Protein AF-0000000083699473 (afdb_homodimer)

Structure (mmCIF, N/CA/C/O backbone):
data_AF-0000000083699473-model_v1
#
loop_
_entity.id
_entity.type
_entity.pdbx_description
1 polymer 'Uncharacterized protein'
#
loop_
_atom_site.group_PDB
_atom_site.id
_atom_site.type_symbol
_atom_site.label_atom_id
_atom_site.label_alt_id
_atom_site.label_comp_id
_atom_site.label_asym_id
_atom_site.label_entity_id
_atom_site.label_seq_id
_atom_site.pdbx_PDB_ins_code
_atom_site.Cartn_x
_atom_site.Cartn_y
_atom_site.Cartn_z
_atom_site.occupancy
_atom_site.B_iso_or_equiv
_atom_site.auth_seq_id
_atom_site.auth_comp_id
_atom_site.auth_asym_id
_atom_site.auth_atom_id
_atom_site.pdbx_PDB_model_num
ATOM 1 N N . LEU A 1 1 ? 12.695 -22.516 14.461 1 32.69 1 LEU A N 1
ATOM 2 C CA . LEU A 1 1 ? 12.508 -22.25 13.039 1 32.69 1 LEU A CA 1
ATOM 3 C C . LEU A 1 1 ? 12.336 -20.75 12.797 1 32.69 1 LEU A C 1
ATOM 5 O O . LEU A 1 1 ? 11.516 -20.094 13.453 1 32.69 1 LEU A O 1
ATOM 9 N N . PRO A 1 2 ? 13.344 -20.031 12.492 1 42.28 2 PRO A N 1
ATOM 10 C CA . PRO A 1 2 ? 13.25 -18.562 12.422 1 42.28 2 PRO A CA 1
ATOM 11 C C . PRO A 1 2 ? 11.938 -18.094 11.797 1 42.28 2 PRO A C 1
ATOM 13 O O . PRO A 1 2 ? 11.461 -18.688 10.828 1 42.28 2 PRO A O 1
ATOM 16 N N . ILE A 1 3 ? 10.977 -17.984 12.586 1 48.38 3 ILE A N 1
ATOM 17 C CA . ILE A 1 3 ? 9.602 -17.656 12.227 1 48.38 3 ILE A CA 1
ATOM 18 C C . ILE A 1 3 ? 9.586 -16.734 11.008 1 48.38 3 ILE A C 1
ATOM 20 O O . ILE A 1 3 ? 10.211 -15.672 11.023 1 48.38 3 ILE A O 1
ATOM 24 N N . ALA A 1 4 ? 9.297 -17.359 9.797 1 62.47 4 ALA A N 1
ATOM 25 C CA . ALA A 1 4 ? 9.203 -16.625 8.539 1 62.47 4 ALA A CA 1
ATOM 26 C C . ALA A 1 4 ? 8.477 -15.289 8.742 1 62.47 4 ALA A C 1
ATOM 28 O O . ALA A 1 4 ? 7.461 -15.227 9.438 1 62.47 4 ALA A O 1
ATOM 29 N N . ASN A 1 5 ? 9.094 -14.164 8.555 1 83.12 5 ASN A N 1
ATOM 30 C CA . ASN A 1 5 ? 8.578 -12.812 8.758 1 83.12 5 ASN A CA 1
ATOM 31 C C . ASN A 1 5 ? 7.477 -12.477 7.758 1 83.12 5 ASN A C 1
ATOM 33 O O . ASN A 1 5 ? 6.887 -11.398 7.816 1 83.12 5 ASN A O 1
ATOM 37 N N . GLY A 1 6 ? 7.129 -13.625 7.004 1 88.12 6 GLY A N 1
ATOM 38 C CA . GLY A 1 6 ? 6.141 -13.414 5.957 1 88.12 6 GLY A CA 1
ATOM 39 C C . GLY A 1 6 ? 4.781 -13 6.492 1 88.12 6 GLY A C 1
ATOM 40 O O . GLY A 1 6 ? 4.25 -11.961 6.113 1 88.12 6 GLY A O 1
ATOM 41 N N . PRO A 1 7 ? 4.312 -13.805 7.453 1 91.69 7 PRO A N 1
ATOM 42 C CA . PRO A 1 7 ? 2.984 -13.492 7.984 1 91.69 7 PRO A CA 1
ATOM 43 C C . PRO A 1 7 ? 2.938 -12.148 8.703 1 91.69 7 PRO A C 1
ATOM 45 O O . PRO A 1 7 ? 1.991 -11.383 8.516 1 91.69 7 PRO A O 1
ATOM 48 N N . ARG A 1 8 ? 3.924 -11.875 9.453 1 93.56 8 ARG A N 1
ATOM 49 C CA . ARG A 1 8 ? 3.936 -10.617 10.188 1 93.56 8 ARG A CA 1
ATOM 50 C C . ARG A 1 8 ? 4.078 -9.43 9.234 1 93.56 8 ARG A C 1
ATOM 52 O O . ARG A 1 8 ? 3.377 -8.43 9.375 1 93.56 8 ARG A O 1
ATOM 59 N N . THR A 1 9 ? 4.965 -9.523 8.266 1 95.5 9 THR A N 1
ATOM 60 C CA . THR A 1 9 ? 5.121 -8.484 7.258 1 95.5 9 THR A CA 1
ATOM 61 C C . THR A 1 9 ? 3.812 -8.258 6.512 1 95.5 9 THR A C 1
ATOM 63 O O . THR A 1 9 ? 3.41 -7.109 6.289 1 95.5 9 THR A O 1
ATOM 66 N N . HIS A 1 10 ? 3.207 -9.328 6.246 1 95.75 10 HIS A N 1
ATOM 67 C CA . HIS A 1 10 ? 1.936 -9.234 5.539 1 95.75 10 HIS A CA 1
ATOM 68 C C . HIS A 1 10 ? 0.879 -8.539 6.391 1 95.75 10 HIS A C 1
ATOM 70 O O . HIS A 1 10 ? 0.121 -7.703 5.891 1 95.75 10 HIS A O 1
ATOM 76 N N . GLN A 1 11 ? 0.826 -8.898 7.578 1 95.88 11 GLN A N 1
ATOM 77 C CA . GLN A 1 11 ? -0.126 -8.281 8.5 1 95.88 11 GLN A CA 1
ATOM 78 C C . GLN A 1 11 ? 0.095 -6.773 8.594 1 95.88 11 GLN A C 1
ATOM 80 O O . GLN A 1 11 ? -0.858 -5.996 8.531 1 95.88 11 GLN A O 1
ATOM 85 N N . LEU A 1 12 ? 1.287 -6.383 8.734 1 97.38 12 LEU A N 1
ATOM 86 C CA . LEU A 1 12 ? 1.623 -4.969 8.844 1 97.38 12 LEU A CA 1
ATOM 87 C C . LEU A 1 12 ? 1.269 -4.219 7.566 1 97.38 12 LEU A C 1
ATOM 89 O O . LEU A 1 12 ? 0.695 -3.129 7.617 1 97.38 12 LEU A O 1
ATOM 93 N N . LYS A 1 13 ? 1.61 -4.781 6.438 1 97.25 13 LYS A N 1
ATOM 94 C CA . LYS A 1 13 ? 1.299 -4.164 5.152 1 97.25 13 LYS A CA 1
ATOM 95 C C . LYS A 1 13 ? -0.209 -4.043 4.949 1 97.25 13 LYS A C 1
ATOM 97 O O . LYS A 1 13 ? -0.693 -3.039 4.43 1 97.25 13 LYS A O 1
ATOM 102 N N . SER A 1 14 ? -0.906 -5.051 5.391 1 96.12 14 SER A N 1
ATOM 103 C CA . SER A 1 14 ? -2.361 -5.027 5.289 1 96.12 14 SER A CA 1
ATOM 104 C C . SER A 1 14 ? -2.961 -3.947 6.184 1 96.12 14 SER A C 1
ATOM 106 O O . SER A 1 14 ? -3.857 -3.213 5.766 1 96.12 14 SER A O 1
ATOM 108 N N . GLU A 1 15 ? -2.498 -3.895 7.363 1 97.12 15 GLU A N 1
ATOM 109 C CA . GLU A 1 15 ? -2.969 -2.867 8.289 1 97.12 15 GLU A CA 1
ATOM 110 C C . GLU A 1 15 ? -2.668 -1.468 7.758 1 97.12 15 GLU A C 1
ATOM 112 O O . GLU A 1 15 ? -3.494 -0.56 7.883 1 97.12 15 GLU A O 1
ATOM 117 N N . LEU A 1 16 ? -1.557 -1.335 7.152 1 97.31 16 LEU A N 1
ATOM 118 C CA . LEU A 1 16 ? -1.17 -0.051 6.578 1 97.31 16 LEU A CA 1
ATOM 119 C C . LEU A 1 16 ? -2.086 0.323 5.418 1 97.31 16 LEU A C 1
ATOM 121 O O . LEU A 1 16 ? -2.529 1.47 5.316 1 97.31 16 LEU A O 1
ATOM 125 N N . ALA A 1 17 ? -2.354 -0.632 4.605 1 95.62 17 ALA A N 1
ATOM 126 C CA . ALA A 1 17 ? -3.209 -0.408 3.443 1 95.62 17 ALA A CA 1
ATOM 127 C C . ALA A 1 17 ? -4.629 -0.045 3.869 1 95.62 17 ALA A C 1
ATOM 129 O O . ALA A 1 17 ? -5.305 0.739 3.199 1 95.62 17 ALA A O 1
ATOM 130 N N . ASP A 1 18 ? -5.008 -0.543 4.996 1 94.38 18 ASP A N 1
ATOM 131 C CA . ASP A 1 18 ? -6.387 -0.36 5.438 1 94.38 18 ASP A CA 1
ATOM 132 C C . ASP A 1 18 ? -6.496 0.8 6.426 1 94.38 18 ASP A C 1
ATOM 134 O O . ASP A 1 18 ? -7.594 1.135 6.875 1 94.38 18 ASP A O 1
ATOM 138 N N . CYS A 1 19 ? -5.434 1.4 6.715 1 96.69 19 CYS A N 1
ATOM 139 C CA . CYS A 1 19 ? -5.43 2.436 7.742 1 96.69 19 CYS A CA 1
ATOM 140 C C . CYS A 1 19 ? -6.066 3.721 7.227 1 96.69 19 CYS A C 1
ATOM 142 O O . CYS A 1 19 ? -5.559 4.332 6.281 1 96.69 19 CYS A O 1
ATOM 144 N N . LYS A 1 20 ? -7.121 4.102 7.816 1 96.31 20 LYS A N 1
ATOM 145 C CA . LYS A 1 20 ? -7.836 5.332 7.484 1 96.31 20 LYS A CA 1
ATOM 146 C C . LYS A 1 20 ? -8.039 6.199 8.719 1 96.31 20 LYS A C 1
ATOM 148 O O . LYS A 1 20 ? -8.086 5.691 9.844 1 96.31 20 LYS A O 1
ATOM 153 N N . GLN A 1 21 ? -8.172 7.426 8.492 1 95.88 21 GLN A N 1
ATOM 154 C CA . GLN A 1 21 ? -8.359 8.352 9.602 1 95.88 21 GLN A CA 1
ATOM 155 C C . GLN A 1 21 ? -9.648 8.039 10.367 1 95.88 21 GLN A C 1
ATOM 157 O O . GLN A 1 21 ? -9.648 7.98 11.602 1 95.88 21 GLN A O 1
ATOM 162 N N . GLY A 1 22 ? -10.711 7.734 9.633 1 91.62 22 GLY A N 1
ATOM 163 C CA . GLY A 1 22 ? -11.953 7.258 10.211 1 91.62 22 GLY A CA 1
ATOM 164 C C . GLY A 1 22 ? -12.422 8.086 11.398 1 91.62 22 GLY A C 1
ATOM 165 O O . GLY A 1 22 ? -12.766 7.535 12.445 1 91.62 22 GLY A O 1
ATOM 166 N N . GLY A 1 23 ? -12.297 9.352 11.438 1 89.94 23 GLY A N 1
ATOM 167 C CA . GLY A 1 23 ? -12.781 10.211 12.5 1 89.94 23 GLY A CA 1
ATOM 168 C C . GLY A 1 23 ? -11.719 10.547 13.531 1 89.94 23 GLY A C 1
ATOM 169 O O . GLY A 1 23 ? -11.938 11.375 14.414 1 89.94 23 GLY A O 1
ATOM 170 N N . LEU A 1 24 ? -10.641 9.961 13.492 1 95.56 24 LEU A N 1
ATOM 171 C CA . LEU A 1 24 ? -9.523 10.289 14.383 1 95.56 24 LEU A CA 1
ATOM 172 C C . LEU A 1 24 ? -8.992 11.688 14.086 1 95.56 24 LEU A C 1
ATOM 174 O O . LEU A 1 24 ? -9.148 12.195 12.969 1 95.56 24 LEU A O 1
ATOM 178 N N . THR A 1 25 ? -8.414 12.242 15.148 1 96.88 25 THR A N 1
ATOM 179 C CA . THR A 1 25 ? -7.66 13.461 14.883 1 96.88 25 THR A CA 1
ATOM 180 C C . THR A 1 25 ? -6.48 13.172 13.961 1 96.88 25 THR A C 1
ATOM 182 O O . THR A 1 25 ? -6.051 12.023 13.836 1 96.88 25 THR A O 1
ATOM 185 N N . VAL A 1 26 ? -5.949 14.18 13.406 1 97.69 26 VAL A N 1
ATOM 186 C CA . VAL A 1 26 ? -4.801 14.023 12.516 1 97.69 26 VAL A CA 1
ATOM 187 C C . VAL A 1 26 ? -3.617 13.453 13.297 1 97.69 26 VAL A C 1
ATOM 189 O O . VAL A 1 26 ? -2.906 12.578 12.797 1 97.69 26 VAL A O 1
ATOM 192 N N . VAL A 1 27 ? -3.424 13.922 14.484 1 97.75 27 VAL A N 1
ATOM 193 C CA . VAL A 1 27 ? -2.301 13.492 15.312 1 97.75 27 VAL A CA 1
ATOM 194 C C . VAL A 1 27 ? -2.436 12.008 15.641 1 97.75 27 VAL A C 1
ATOM 196 O O . VAL A 1 27 ? -1.465 11.258 15.539 1 97.75 27 VAL A O 1
ATOM 199 N N . ALA A 1 28 ? -3.592 11.555 15.977 1 98.12 28 ALA A N 1
ATOM 200 C CA . ALA A 1 28 ? -3.826 10.156 16.312 1 98.12 28 ALA A CA 1
ATOM 201 C C . ALA A 1 28 ? -3.654 9.258 15.086 1 98.12 28 ALA A C 1
ATOM 203 O O . ALA A 1 28 ? -3.039 8.195 15.172 1 98.12 28 ALA A O 1
ATOM 204 N N . TYR A 1 29 ? -4.273 9.727 14.07 1 98.06 29 TYR A N 1
ATOM 205 C CA . TYR A 1 29 ? -4.145 9.008 12.805 1 98.06 29 TYR A CA 1
ATOM 206 C C . TYR A 1 29 ? -2.684 8.875 12.398 1 98.06 29 TYR A C 1
ATOM 208 O O . TYR A 1 29 ? -2.225 7.777 12.062 1 98.06 29 TYR A O 1
ATOM 216 N N . TYR A 1 30 ? -1.921 9.945 12.508 1 98.31 30 TYR A N 1
ATOM 217 C CA . TYR A 1 30 ? -0.503 9.953 12.164 1 98.31 30 TYR A CA 1
ATOM 218 C C . TYR A 1 30 ? 0.288 9.031 13.078 1 98.31 30 TYR A C 1
ATOM 220 O O . TYR A 1 30 ? 1.198 8.328 12.633 1 98.31 30 TYR A O 1
ATOM 228 N N . SER A 1 31 ? -0.035 9.055 14.32 1 98.12 31 SER A N 1
ATOM 229 C CA . SER A 1 31 ? 0.658 8.203 15.289 1 98.12 31 SER A CA 1
ATOM 230 C C . SER A 1 31 ? 0.452 6.727 14.969 1 98.12 31 SER A C 1
ATOM 232 O O . SER A 1 31 ? 1.374 5.922 15.117 1 98.12 31 SER A O 1
ATOM 234 N N . LYS A 1 32 ? -0.709 6.371 14.539 1 98.19 32 LYS A N 1
ATOM 235 C CA . LYS A 1 32 ? -0.984 4.996 14.133 1 98.19 32 LYS A CA 1
ATOM 236 C C . LYS A 1 32 ? -0.123 4.594 12.938 1 98.19 32 LYS A C 1
ATOM 238 O O . LYS A 1 32 ? 0.48 3.518 12.938 1 98.19 32 LYS A O 1
ATOM 243 N N . LEU A 1 33 ? -0.07 5.449 11.969 1 98.44 33 LEU A N 1
ATOM 244 C CA . LEU A 1 33 ? 0.739 5.184 10.789 1 98.44 33 LEU A CA 1
ATOM 245 C C . LEU A 1 33 ? 2.213 5.047 11.156 1 98.44 33 LEU A C 1
ATOM 247 O O . LEU A 1 33 ? 2.893 4.129 10.688 1 98.44 33 LEU A O 1
ATOM 251 N N . LYS A 1 34 ? 2.654 5.922 12.016 1 98.38 34 LYS A N 1
ATOM 252 C CA . LYS A 1 34 ? 4.059 5.918 12.422 1 98.38 34 LYS A CA 1
ATOM 253 C C . LYS A 1 34 ? 4.426 4.609 13.109 1 98.38 34 LYS A C 1
ATOM 255 O O . LYS A 1 34 ? 5.504 4.059 12.875 1 98.38 34 LYS A O 1
ATOM 260 N N . THR A 1 35 ? 3.523 4.137 13.883 1 98.38 35 THR A N 1
ATOM 261 C CA . THR A 1 35 ? 3.75 2.871 14.57 1 98.38 35 THR A CA 1
ATOM 262 C C . THR A 1 35 ? 3.891 1.729 13.57 1 98.38 35 THR A C 1
ATOM 264 O O . THR A 1 35 ? 4.809 0.911 13.672 1 98.38 35 THR A O 1
ATOM 267 N N . LEU A 1 36 ? 3.061 1.702 12.633 1 98.44 36 LEU A N 1
ATOM 268 C CA . LEU A 1 36 ? 3.092 0.667 11.609 1 98.44 36 LEU A CA 1
ATOM 269 C C . LEU A 1 36 ? 4.355 0.781 10.758 1 98.44 36 LEU A C 1
ATOM 271 O O . LEU A 1 36 ? 5 -0.227 10.453 1 98.44 36 LEU A O 1
ATOM 275 N N . TRP A 1 37 ? 4.75 2.025 10.398 1 98.19 37 TRP A N 1
ATOM 276 C CA . TRP A 1 37 ? 5.961 2.258 9.617 1 98.19 37 TRP A CA 1
ATOM 277 C C . TRP A 1 37 ? 7.195 1.772 10.367 1 98.19 37 TRP A C 1
ATOM 279 O O . TRP A 1 37 ? 8.062 1.115 9.797 1 98.19 37 TRP A O 1
ATOM 289 N N . ASP A 1 38 ? 7.277 2.117 11.609 1 97.62 38 ASP A N 1
ATOM 290 C CA . ASP A 1 38 ? 8.43 1.752 12.438 1 97.62 38 ASP A CA 1
ATOM 291 C C . ASP A 1 38 ? 8.547 0.236 12.57 1 97.62 38 ASP A C 1
ATOM 293 O O . ASP A 1 38 ? 9.648 -0.317 12.453 1 97.62 38 ASP A O 1
ATOM 297 N N . GLU A 1 39 ? 7.426 -0.403 12.75 1 97.25 39 GLU A N 1
ATOM 298 C CA . GLU A 1 39 ? 7.449 -1.858 12.852 1 97.25 39 GLU A CA 1
ATOM 299 C C . GLU A 1 39 ? 7.863 -2.504 11.531 1 97.25 39 GLU A C 1
ATOM 301 O O . GLU A 1 39 ? 8.688 -3.42 11.516 1 97.25 39 GLU A O 1
ATOM 306 N N . LEU A 1 40 ? 7.344 -2.004 10.516 1 96.69 40 LEU A N 1
ATOM 307 C CA . LEU A 1 40 ? 7.641 -2.566 9.203 1 96.69 40 LEU A CA 1
ATOM 308 C C . LEU A 1 40 ? 9.117 -2.373 8.852 1 96.69 40 LEU A C 1
ATOM 310 O O . LEU A 1 40 ? 9.711 -3.223 8.188 1 96.69 40 LEU A O 1
ATOM 314 N N . ALA A 1 41 ? 9.688 -1.286 9.266 1 95.19 41 ALA A N 1
ATOM 315 C CA . ALA A 1 41 ? 11.086 -0.963 8.977 1 95.19 41 ALA A CA 1
ATOM 316 C C . ALA A 1 41 ? 12.023 -2.008 9.578 1 95.19 41 ALA A C 1
ATOM 318 O O . ALA A 1 41 ? 13.148 -2.186 9.094 1 95.19 41 ALA A O 1
ATOM 319 N N . ASN A 1 42 ? 11.539 -2.691 10.562 1 93.56 42 ASN A N 1
ATOM 320 C CA . ASN A 1 42 ? 12.344 -3.746 11.164 1 93.56 42 ASN A CA 1
ATOM 321 C C . ASN A 1 42 ? 12.484 -4.953 10.242 1 93.56 42 ASN A C 1
ATOM 323 O O . ASN A 1 42 ? 13.43 -5.727 10.359 1 93.56 42 ASN A O 1
ATOM 327 N N . TYR A 1 43 ? 11.555 -5.074 9.336 1 91.75 43 TYR A N 1
ATOM 328 C CA . TYR A 1 43 ? 11.539 -6.219 8.438 1 91.75 43 TYR A CA 1
ATOM 329 C C . TYR A 1 43 ? 12.039 -5.82 7.047 1 91.75 43 TYR A C 1
ATOM 331 O O . TYR A 1 43 ? 12.422 -6.68 6.25 1 91.75 43 TYR A O 1
ATOM 339 N N . GLU A 1 44 ? 11.938 -4.523 6.766 1 92.38 44 GLU A N 1
ATOM 340 C CA . GLU A 1 44 ? 12.32 -4.031 5.445 1 92.38 44 GLU A CA 1
ATOM 341 C C . GLU A 1 44 ? 13.422 -2.977 5.543 1 92.38 44 GLU A C 1
ATOM 343 O O . GLU A 1 44 ? 13.141 -1.776 5.539 1 92.38 44 GLU A O 1
ATOM 348 N N . GLN A 1 45 ? 14.594 -3.396 5.445 1 91.38 45 GLN A N 1
ATOM 349 C CA . GLN A 1 45 ? 15.719 -2.477 5.516 1 91.38 45 GLN A CA 1
ATOM 350 C C . GLN A 1 45 ? 16.078 -1.944 4.133 1 91.38 45 GLN A C 1
ATOM 352 O O . GLN A 1 45 ? 15.945 -2.654 3.135 1 91.38 45 GLN A O 1
ATOM 357 N N . ILE A 1 46 ? 16.5 -0.751 4.133 1 93.31 46 ILE A N 1
ATOM 358 C CA . ILE A 1 46 ? 16.953 -0.136 2.889 1 93.31 46 ILE A CA 1
ATOM 359 C C . ILE A 1 46 ? 18.328 -0.673 2.514 1 93.31 46 ILE A C 1
ATOM 361 O O . ILE A 1 46 ? 19.266 -0.604 3.311 1 93.31 46 ILE A O 1
ATOM 365 N N . PRO A 1 47 ? 18.422 -1.219 1.353 1 90.75 47 PRO A N 1
ATOM 366 C CA . PRO A 1 47 ? 19.734 -1.712 0.941 1 90.75 47 PRO A CA 1
ATOM 367 C C . PRO A 1 47 ? 20.766 -0.592 0.781 1 90.75 47 PRO A C 1
ATOM 369 O O . PRO A 1 47 ? 20.406 0.518 0.372 1 90.75 47 PRO A O 1
ATOM 372 N N . ILE A 1 48 ? 21.969 -0.93 1.077 1 88.38 48 ILE A N 1
ATOM 373 C CA . ILE A 1 48 ? 23.078 0.025 0.986 1 88.38 48 ILE A CA 1
ATOM 374 C C . ILE A 1 48 ? 24.094 -0.459 -0.043 1 88.38 48 ILE A C 1
ATOM 376 O O . ILE A 1 48 ? 24.406 -1.648 -0.097 1 88.38 48 ILE A O 1
ATOM 380 N N . CYS A 1 49 ? 24.453 0.477 -0.809 1 88.44 49 CYS A N 1
ATOM 381 C CA . CYS A 1 49 ? 25.5 0.148 -1.771 1 88.44 49 CYS A CA 1
ATOM 382 C C . CYS A 1 49 ? 26.781 -0.243 -1.062 1 88.44 49 CYS A C 1
ATOM 384 O O . CYS A 1 49 ? 27.234 0.459 -0.156 1 88.44 49 CYS A O 1
ATOM 386 N N . LYS A 1 50 ? 27.422 -1.309 -1.485 1 86.44 50 LYS A N 1
ATOM 387 C CA . LYS A 1 50 ? 28.625 -1.823 -0.839 1 86.44 50 LYS A CA 1
ATOM 388 C C . LYS A 1 50 ? 29.859 -1.608 -1.717 1 86.44 50 LYS A C 1
ATOM 390 O O . LYS A 1 50 ? 30.922 -2.182 -1.46 1 86.44 50 LYS A O 1
ATOM 395 N N . CYS A 1 51 ? 29.672 -0.812 -2.705 1 86.69 51 CYS A N 1
ATOM 396 C CA . CYS A 1 51 ? 30.812 -0.539 -3.58 1 86.69 51 CYS A CA 1
ATOM 397 C C . CYS A 1 51 ? 31.828 0.35 -2.885 1 86.69 51 CYS A C 1
ATOM 399 O O . CYS A 1 51 ? 31.469 1.246 -2.121 1 86.69 51 CYS A O 1
ATOM 401 N N . LYS A 1 52 ? 33.094 -0.005 -3.037 1 80.69 52 LYS A N 1
ATOM 402 C CA . LYS A 1 52 ? 34.156 0.858 -2.508 1 80.69 52 LYS A CA 1
ATOM 403 C C . LYS A 1 52 ? 34.125 2.221 -3.193 1 80.69 52 LYS A C 1
ATOM 405 O O . LYS A 1 52 ? 34.094 2.303 -4.422 1 80.69 52 LYS A O 1
ATOM 410 N N . GLY A 1 53 ? 34.094 3.334 -2.406 1 80.31 53 GLY A N 1
ATOM 411 C CA . GLY A 1 53 ? 34.062 4.672 -2.971 1 80.31 53 GLY A CA 1
ATOM 412 C C . GLY A 1 53 ? 32.719 5.02 -3.617 1 80.31 53 GLY A C 1
ATOM 413 O O . GLY A 1 53 ? 32.688 5.781 -4.586 1 80.31 5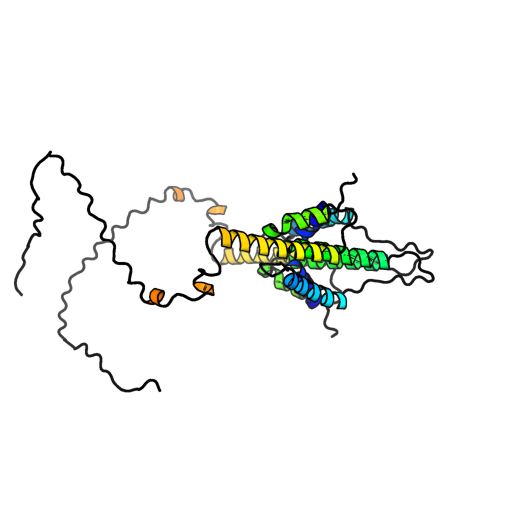3 GLY A O 1
ATOM 414 N N . CYS A 1 54 ? 31.719 4.43 -3.082 1 80.94 54 CYS A N 1
ATOM 415 C CA . CYS A 1 54 ? 30.406 4.59 -3.693 1 80.94 54 CYS A CA 1
ATOM 416 C C . CYS A 1 54 ? 30.016 6.062 -3.75 1 80.94 54 CYS A C 1
ATOM 418 O O . CYS A 1 54 ? 30.094 6.773 -2.75 1 80.94 54 CYS A O 1
ATOM 420 N N . THR A 1 55 ? 29.688 6.516 -4.977 1 80.44 55 THR A N 1
ATOM 421 C CA . THR A 1 55 ? 29.188 7.867 -5.191 1 80.44 55 THR A CA 1
ATOM 422 C C . THR A 1 55 ? 27.828 7.824 -5.891 1 80.44 55 THR A C 1
ATOM 424 O O . THR A 1 55 ? 27.344 8.844 -6.387 1 80.44 55 THR A O 1
ATOM 427 N N . CYS A 1 56 ? 27.203 6.637 -5.934 1 86.06 56 CYS A N 1
ATOM 428 C CA . CYS A 1 56 ? 26.031 6.473 -6.777 1 86.06 56 CYS A CA 1
ATOM 429 C C . CYS A 1 56 ? 24.797 7.082 -6.117 1 86.06 56 CYS A C 1
ATOM 431 O O . CYS A 1 56 ? 23.812 7.398 -6.797 1 86.06 56 CYS A O 1
ATOM 433 N N . GLY A 1 57 ? 24.75 7.246 -4.77 1 90 57 GLY A N 1
ATOM 434 C CA . GLY A 1 57 ? 23.672 7.93 -4.074 1 90 57 GLY A CA 1
ATOM 435 C C . GLY A 1 57 ? 22.391 7.113 -4.016 1 90 57 GLY A C 1
ATOM 436 O O . GLY A 1 57 ? 21.312 7.668 -3.832 1 90 57 GLY A O 1
ATOM 437 N N . ILE A 1 58 ? 22.5 5.789 -4.207 1 91.88 58 ILE A N 1
ATOM 438 C CA . ILE A 1 58 ? 21.297 4.961 -4.309 1 91.88 58 ILE A CA 1
ATOM 439 C C . ILE A 1 58 ? 20.578 4.918 -2.957 1 91.88 58 ILE A C 1
ATOM 441 O O . ILE A 1 58 ? 19.359 4.926 -2.898 1 91.88 58 ILE A O 1
ATOM 445 N N . THR A 1 59 ? 21.359 4.906 -1.948 1 90.88 59 THR A N 1
ATOM 446 C CA . THR A 1 59 ? 20.766 4.855 -0.621 1 90.88 59 THR A CA 1
ATOM 447 C C . THR A 1 59 ? 19.906 6.09 -0.366 1 90.88 59 THR A C 1
ATOM 449 O O . THR A 1 59 ? 18.781 5.984 0.144 1 90.88 59 THR A O 1
ATOM 452 N N . SER A 1 60 ? 20.438 7.258 -0.752 1 92.06 60 SER A N 1
ATOM 453 C CA . SER A 1 60 ? 19.688 8.5 -0.58 1 92.06 60 SER A CA 1
ATOM 454 C C . SER A 1 60 ? 18.422 8.5 -1.426 1 92.06 60 SER A C 1
ATOM 456 O O . SER A 1 60 ? 17.375 8.992 -0.988 1 92.06 60 SER A O 1
ATOM 458 N N . LYS A 1 61 ? 18.516 7.918 -2.549 1 93.12 61 LYS A N 1
ATOM 459 C CA . LYS A 1 61 ? 17.344 7.836 -3.424 1 93.12 61 LYS A CA 1
ATOM 460 C C . LYS A 1 61 ? 16.281 6.922 -2.828 1 93.12 61 LYS A C 1
ATOM 462 O O . LYS A 1 61 ? 15.086 7.227 -2.898 1 93.12 61 LYS A O 1
ATOM 467 N N . LEU A 1 62 ? 16.75 5.902 -2.219 1 94.62 62 LEU A N 1
ATOM 468 C CA . LEU A 1 62 ? 15.82 4.949 -1.629 1 94.62 62 LEU A CA 1
ATOM 469 C C . LEU A 1 62 ? 15.164 5.531 -0.384 1 94.62 62 LEU A C 1
ATOM 471 O O . LEU A 1 62 ? 13.984 5.285 -0.131 1 94.62 62 LEU A O 1
ATOM 475 N N . GLU A 1 63 ? 15.867 6.297 0.345 1 94.5 63 GLU A N 1
ATOM 476 C CA . GLU A 1 63 ? 15.305 6.969 1.51 1 94.5 63 GLU A CA 1
ATOM 477 C C . GLU A 1 63 ? 14.227 7.973 1.1 1 94.5 63 GLU A C 1
ATOM 479 O O . GLU A 1 63 ? 13.18 8.062 1.735 1 94.5 63 GLU A O 1
ATOM 484 N N . LYS A 1 64 ? 14.516 8.672 0.063 1 94.19 64 LYS A N 1
ATOM 485 C CA . LYS A 1 64 ? 13.539 9.633 -0.452 1 94.19 64 LYS A CA 1
ATOM 486 C C . LYS A 1 64 ? 12.273 8.922 -0.932 1 94.19 64 LYS A C 1
ATOM 488 O O . LYS A 1 64 ? 11.164 9.383 -0.678 1 94.19 64 LYS A O 1
ATOM 493 N N . ARG A 1 65 ? 12.438 7.801 -1.524 1 94.12 65 ARG A N 1
ATOM 494 C CA . ARG A 1 65 ? 11.305 7.027 -2.008 1 94.12 65 ARG A CA 1
ATOM 495 C C . ARG A 1 65 ? 10.453 6.516 -0.846 1 94.12 65 ARG A C 1
ATOM 497 O O . ARG A 1 65 ? 9.227 6.516 -0.921 1 94.12 65 ARG A O 1
ATOM 504 N N . ARG A 1 66 ? 11.117 6.098 0.127 1 95.69 66 ARG A N 1
ATOM 505 C CA . ARG A 1 66 ? 10.398 5.637 1.307 1 95.69 66 ARG A CA 1
ATOM 506 C C . ARG A 1 66 ? 9.586 6.766 1.932 1 95.69 66 ARG A C 1
ATOM 508 O O . ARG A 1 66 ? 8.445 6.562 2.35 1 95.69 66 ARG A O 1
ATOM 515 N N . GLU A 1 67 ? 10.148 7.934 1.989 1 95.81 67 GLU A N 1
ATOM 516 C CA . GLU A 1 67 ? 9.43 9.086 2.516 1 95.81 67 GLU A CA 1
ATOM 517 C C . GLU A 1 67 ? 8.227 9.43 1.646 1 95.81 67 GLU A C 1
ATOM 519 O O . GLU A 1 67 ? 7.145 9.727 2.16 1 95.81 67 GLU A O 1
ATOM 524 N N . GLU A 1 68 ? 8.414 9.391 0.394 1 95.06 68 GLU A N 1
ATOM 525 C CA . GLU A 1 68 ? 7.316 9.656 -0.527 1 95.06 68 GLU A CA 1
ATOM 526 C C . GLU A 1 68 ? 6.195 8.633 -0.368 1 95.06 68 GLU A C 1
ATOM 528 O O . GLU A 1 68 ? 5.016 8.977 -0.448 1 95.06 68 GLU A O 1
ATOM 533 N N . GLU A 1 69 ? 6.609 7.387 -0.139 1 96.31 69 GLU A N 1
ATOM 534 C CA . GLU A 1 69 ? 5.617 6.34 0.101 1 96.31 69 GLU A CA 1
ATOM 535 C C . GLU A 1 69 ? 4.793 6.637 1.351 1 96.31 69 GLU A C 1
ATOM 537 O O . GLU A 1 69 ? 3.572 6.48 1.347 1 96.31 69 GLU A O 1
ATOM 542 N N . LYS A 1 70 ? 5.434 7.066 2.344 1 97.94 70 LYS A N 1
ATOM 543 C CA . LYS A 1 70 ? 4.746 7.426 3.58 1 97.94 70 LYS A CA 1
ATOM 544 C C . LYS A 1 70 ? 3.783 8.594 3.355 1 97.94 70 LYS A C 1
ATOM 546 O O . LYS A 1 70 ? 2.684 8.609 3.914 1 97.94 70 LYS A O 1
ATOM 551 N N . VAL A 1 71 ? 4.195 9.523 2.541 1 97 71 VAL A N 1
ATOM 552 C CA . VAL A 1 71 ? 3.348 10.656 2.195 1 97 71 VAL A CA 1
ATOM 553 C C . VAL A 1 71 ? 2.062 10.164 1.535 1 97 71 VAL A C 1
ATOM 555 O O . VAL A 1 71 ? 0.962 10.555 1.937 1 97 71 VAL A O 1
ATOM 558 N N . HIS A 1 72 ? 2.207 9.32 0.585 1 96.81 72 HIS A N 1
ATOM 559 C CA . HIS A 1 72 ? 1.031 8.805 -0.109 1 96.81 72 HIS A CA 1
ATOM 560 C C . HIS A 1 72 ? 0.123 8.039 0.842 1 96.81 72 HIS A C 1
ATOM 562 O O . HIS A 1 72 ? -1.101 8.188 0.796 1 96.81 72 HIS A O 1
ATOM 568 N N . GLN A 1 73 ? 0.684 7.234 1.681 1 97.5 73 GLN A N 1
ATOM 569 C CA . GLN A 1 73 ? -0.099 6.469 2.645 1 97.5 73 GLN A CA 1
ATOM 570 C C . GLN A 1 73 ? -0.869 7.391 3.584 1 97.5 73 GLN A C 1
ATOM 572 O O . GLN A 1 73 ? -2.047 7.156 3.865 1 97.5 73 GLN A O 1
ATOM 577 N N . PHE A 1 74 ? -0.182 8.453 4.039 1 98.06 74 PHE A N 1
ATOM 578 C CA . PHE A 1 74 ? -0.829 9.422 4.914 1 98.06 74 PHE A CA 1
ATOM 579 C C . PHE A 1 74 ? -1.992 10.102 4.203 1 98.06 74 PHE A C 1
ATOM 581 O O . PHE A 1 74 ? -3.092 10.203 4.754 1 98.06 74 PHE A O 1
ATOM 588 N N . LEU A 1 75 ? -1.836 10.484 3.006 1 96.75 75 LEU A N 1
ATOM 589 C CA . LEU A 1 75 ? -2.838 11.211 2.232 1 96.75 75 LEU A CA 1
ATOM 590 C C . LEU A 1 75 ? -4 10.297 1.856 1 96.75 75 LEU A C 1
ATOM 592 O O . LEU A 1 75 ? -5.148 10.734 1.791 1 96.75 75 LEU A O 1
ATOM 596 N N . MET A 1 76 ? -3.695 9.047 1.658 1 96.06 76 MET A N 1
ATOM 597 C CA . MET A 1 76 ? -4.715 8.078 1.254 1 96.06 76 MET A CA 1
ATOM 598 C C . MET A 1 76 ? -5.746 7.883 2.359 1 96.06 76 MET A C 1
ATOM 600 O O . MET A 1 76 ? -6.914 7.621 2.082 1 96.06 76 MET A O 1
ATOM 604 N N . GLY A 1 77 ? -5.277 7.961 3.555 1 96.5 77 GLY A N 1
ATOM 605 C CA . GLY A 1 77 ? -6.164 7.652 4.664 1 96.5 77 GLY A CA 1
ATOM 606 C C . GLY A 1 77 ? -6.836 8.875 5.25 1 96.5 77 GLY A C 1
ATOM 607 O O . GLY A 1 77 ? -7.734 8.758 6.086 1 96.5 77 GLY A O 1
ATOM 608 N N . LEU A 1 78 ? -6.418 10.047 4.801 1 95.44 78 LEU A N 1
ATOM 609 C CA . LEU A 1 78 ? -7.027 11.281 5.285 1 95.44 78 LEU A CA 1
ATOM 610 C C . LEU A 1 78 ? -8.484 11.375 4.844 1 95.44 78 LEU A C 1
ATOM 612 O O . LEU A 1 78 ? -8.828 10.977 3.727 1 95.44 78 LEU A O 1
ATOM 616 N N . ASP A 1 79 ? -9.227 11.969 5.66 1 93.38 79 ASP A N 1
ATOM 617 C CA . ASP A 1 79 ? -10.633 12.164 5.316 1 93.38 79 ASP A CA 1
ATOM 618 C C . ASP A 1 79 ? -10.781 13.086 4.109 1 93.38 79 ASP A C 1
ATOM 620 O O . ASP A 1 79 ? -10.367 14.242 4.152 1 93.38 79 ASP A O 1
ATOM 624 N N . ASP A 1 80 ? -11.461 12.641 3.156 1 87.94 80 ASP A N 1
ATOM 625 C CA . ASP A 1 80 ? -11.555 13.367 1.892 1 87.94 80 ASP A CA 1
ATOM 626 C C . ASP A 1 80 ? -12.406 14.617 2.041 1 87.94 80 ASP A C 1
ATOM 628 O O . ASP A 1 80 ? -12.078 15.672 1.488 1 87.94 80 ASP A O 1
ATOM 632 N N . ALA A 1 81 ? -13.406 14.469 2.672 1 87 81 ALA A N 1
ATOM 633 C CA . ALA A 1 81 ? -14.328 15.586 2.818 1 87 81 ALA A CA 1
ATOM 634 C C . ALA A 1 81 ? -13.68 16.734 3.584 1 87 81 ALA A C 1
ATOM 636 O O . ALA A 1 81 ? -13.867 17.906 3.238 1 87 81 ALA A O 1
ATOM 637 N N . ALA A 1 82 ? -12.898 16.391 4.449 1 87.88 82 ALA A N 1
ATOM 638 C CA . ALA A 1 82 ? -12.344 17.406 5.34 1 87.88 82 ALA A CA 1
ATOM 639 C C . ALA A 1 82 ? -11.023 17.938 4.801 1 87.88 82 ALA A C 1
ATOM 641 O O . ALA A 1 82 ? -10.695 19.125 4.988 1 87.88 82 ALA A O 1
ATOM 642 N N . TYR A 1 83 ? -10.312 17.094 4.098 1 93.62 83 TYR A N 1
ATOM 643 C CA . TYR A 1 83 ? -8.938 17.484 3.809 1 93.62 83 TYR A CA 1
ATOM 644 C C . TYR A 1 83 ? -8.656 17.438 2.311 1 93.62 83 TYR A C 1
ATOM 646 O O . TYR A 1 83 ? -7.508 17.297 1.891 1 93.62 83 TYR A O 1
ATOM 654 N N . GLY A 1 84 ? -9.594 17.516 1.533 1 91.62 84 GLY A N 1
ATOM 655 C CA . GLY A 1 84 ? -9.445 17.484 0.088 1 91.62 84 GLY A CA 1
ATOM 656 C C . GLY A 1 84 ? -8.5 18.562 -0.432 1 91.62 84 GLY A C 1
ATOM 657 O O . GLY A 1 84 ? -7.672 18.297 -1.304 1 91.62 84 GLY A O 1
ATOM 658 N N . ASN A 1 85 ? -8.555 19.75 0.103 1 89.81 85 ASN A N 1
ATOM 659 C CA . ASN A 1 85 ? -7.703 20.844 -0.329 1 89.81 85 ASN A CA 1
ATOM 660 C C . ASN A 1 85 ? -6.238 20.594 0.024 1 89.81 85 ASN A C 1
ATOM 662 O O . ASN A 1 85 ? -5.348 20.875 -0.777 1 89.81 85 ASN A O 1
ATOM 666 N N . VAL A 1 86 ? -6.086 20.078 1.192 1 92.06 86 VAL A N 1
ATOM 667 C CA . VAL A 1 86 ? -4.727 19.75 1.609 1 92.06 86 VAL A CA 1
ATOM 668 C C . VAL A 1 86 ? -4.129 18.719 0.654 1 92.06 86 VAL A C 1
ATOM 670 O O . VAL A 1 86 ? -3.012 18.891 0.16 1 92.06 86 VAL A O 1
ATOM 673 N N . ARG A 1 87 ? -4.844 17.719 0.388 1 93.69 87 ARG A N 1
ATOM 674 C CA . ARG A 1 87 ? -4.391 16.656 -0.493 1 93.69 87 ARG A CA 1
ATOM 675 C C . ARG A 1 87 ? -4.078 17.188 -1.888 1 93.69 87 ARG A C 1
ATOM 677 O O . ARG A 1 87 ? -3.006 16.922 -2.436 1 93.69 87 ARG A O 1
ATOM 684 N N . SER A 1 88 ? -4.98 17.922 -2.428 1 91.56 88 SER A N 1
ATOM 685 C CA . SER A 1 88 ? -4.82 18.438 -3.787 1 91.56 88 SER A CA 1
ATOM 686 C C . SER A 1 88 ? -3.623 19.375 -3.889 1 91.56 88 SER A C 1
ATOM 688 O O . SER A 1 88 ? -2.826 19.266 -4.824 1 91.56 88 SER A O 1
ATOM 690 N N . ASN A 1 89 ? -3.496 20.266 -2.961 1 91.31 89 ASN A N 1
ATOM 691 C CA . ASN A 1 89 ? -2.396 21.219 -2.967 1 91.31 89 ASN A CA 1
ATOM 692 C C . ASN A 1 89 ? -1.044 20.531 -2.848 1 91.31 89 ASN A C 1
ATOM 694 O O . ASN A 1 89 ? -0.094 20.891 -3.547 1 91.31 89 ASN A O 1
ATOM 698 N N . MET A 1 90 ? -1.04 19.531 -2.008 1 92.56 90 MET A N 1
ATOM 699 C CA . MET A 1 90 ? 0.223 18.844 -1.755 1 92.56 90 MET A CA 1
ATOM 700 C C . MET A 1 90 ? 0.637 18 -2.959 1 92.56 90 MET A C 1
ATOM 702 O O . MET A 1 90 ? 1.807 18 -3.348 1 92.56 90 MET A O 1
ATOM 706 N N . LEU A 1 91 ? -0.291 17.406 -3.594 1 93.25 91 LEU A N 1
ATOM 707 C CA . LEU A 1 91 ? -0.006 16.516 -4.711 1 93.25 91 LEU A CA 1
ATOM 708 C C . LEU A 1 91 ? 0.34 17.312 -5.969 1 93.25 91 LEU A C 1
ATOM 710 O O . LEU A 1 91 ? 0.973 16.781 -6.887 1 93.25 91 LEU A O 1
ATOM 714 N N . ALA A 1 92 ? 0.002 18.562 -5.977 1 90.62 92 ALA A N 1
ATOM 715 C CA . ALA A 1 92 ? 0.251 19.422 -7.133 1 90.62 92 ALA A CA 1
ATOM 716 C C . ALA A 1 92 ? 1.664 20 -7.094 1 90.62 92 ALA A C 1
ATOM 718 O O . ALA A 1 92 ? 2.16 20.516 -8.102 1 90.62 92 ALA A O 1
ATOM 719 N N . SER A 1 93 ? 2.246 19.875 -5.98 1 88.56 93 SER A N 1
ATOM 720 C CA . SER A 1 93 ? 3.584 20.438 -5.82 1 88.56 93 SER A CA 1
ATOM 721 C C . SER A 1 93 ? 4.645 19.531 -6.426 1 88.56 93 SER A C 1
ATOM 723 O O . SER A 1 93 ? 4.523 18.297 -6.367 1 88.56 93 SER A O 1
ATOM 725 N N . ASP A 1 94 ? 5.633 20.156 -7.039 1 86.5 94 ASP A N 1
ATOM 726 C CA . ASP A 1 94 ? 6.801 19.438 -7.543 1 86.5 94 ASP A CA 1
ATOM 727 C C . ASP A 1 94 ? 8.094 20.141 -7.121 1 86.5 94 ASP A C 1
ATOM 729 O O . ASP A 1 94 ? 8.367 21.266 -7.539 1 86.5 94 ASP A O 1
ATOM 733 N N . PRO A 1 95 ? 8.852 19.531 -6.191 1 88 95 PRO A N 1
ATOM 734 C CA . PRO A 1 95 ? 8.727 18.156 -5.695 1 88 95 PRO A CA 1
ATOM 735 C C . PRO A 1 95 ? 7.668 18.016 -4.605 1 88 95 PRO A C 1
ATOM 737 O O . PRO A 1 95 ? 7.23 19.016 -4.027 1 88 95 PRO A O 1
ATOM 740 N N . LEU A 1 96 ? 7.316 16.75 -4.367 1 91.38 96 LEU A N 1
ATOM 741 C CA . LEU A 1 96 ? 6.391 16.469 -3.275 1 91.38 96 LEU A CA 1
ATOM 742 C C . LEU A 1 96 ? 6.945 16.969 -1.946 1 91.38 96 LEU A C 1
ATOM 744 O O . LEU A 1 96 ? 8.117 16.75 -1.638 1 91.38 96 LEU A O 1
ATOM 748 N N . PRO A 1 97 ? 6.07 17.656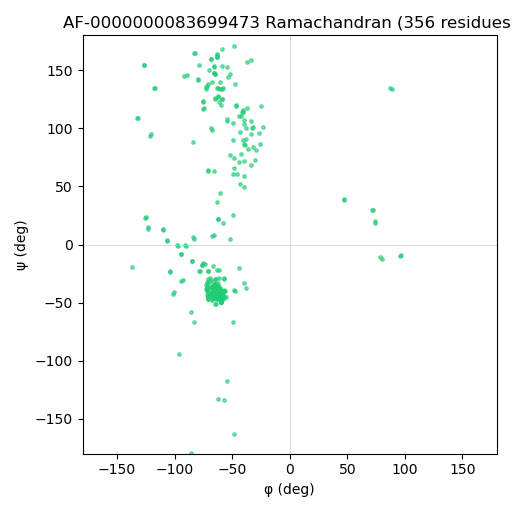 -1.198 1 94.25 97 PRO A N 1
ATOM 749 C CA . PRO A 1 97 ? 6.531 18.094 0.122 1 94.25 97 PRO A CA 1
ATOM 750 C C . PRO A 1 97 ? 6.875 16.938 1.047 1 94.25 97 PRO A C 1
ATOM 752 O O . PRO A 1 97 ? 6.465 15.797 0.793 1 94.25 97 PRO A O 1
ATOM 755 N N . SER A 1 98 ? 7.637 17.312 2.059 1 95.75 98 SER A N 1
ATOM 756 C CA . SER A 1 98 ? 7.996 16.297 3.051 1 95.75 98 SER A CA 1
ATOM 757 C C . SER A 1 98 ? 6.781 15.867 3.865 1 95.75 98 SER A C 1
ATOM 759 O O . SER A 1 98 ? 5.793 16.609 3.951 1 95.75 98 SER A O 1
ATOM 761 N N . LEU A 1 99 ? 6.934 14.719 4.449 1 97.12 99 LEU A N 1
ATOM 762 C CA . LEU A 1 99 ? 5.871 14.195 5.301 1 97.12 99 LEU A CA 1
ATOM 763 C C . LEU A 1 99 ? 5.566 15.148 6.449 1 97.12 99 LEU A C 1
ATOM 765 O O . LEU A 1 99 ? 4.402 15.383 6.773 1 97.12 99 LEU A O 1
ATOM 769 N N . ASN A 1 100 ? 6.594 15.711 7.012 1 96.94 100 ASN A N 1
ATOM 770 C CA . ASN A 1 100 ? 6.414 16.641 8.125 1 96.94 100 ASN A CA 1
ATOM 771 C C . ASN A 1 100 ? 5.633 17.875 7.703 1 96.94 100 ASN A C 1
ATOM 773 O O . ASN A 1 100 ? 4.785 18.375 8.453 1 96.94 100 ASN A O 1
ATOM 777 N N . ARG A 1 101 ? 5.891 18.328 6.59 1 96.19 101 ARG A N 1
ATOM 778 C CA . ARG A 1 101 ? 5.184 19.5 6.078 1 96.19 101 ARG A CA 1
ATOM 779 C C . ARG A 1 101 ? 3.713 19.188 5.836 1 96.19 101 ARG A C 1
ATOM 781 O O . ARG A 1 101 ? 2.838 20 6.18 1 96.19 101 ARG A O 1
ATOM 788 N N . ILE A 1 102 ? 3.482 18.109 5.25 1 97.06 102 ILE A N 1
ATOM 789 C CA . ILE A 1 102 ? 2.109 17.719 4.953 1 97.06 102 ILE A CA 1
ATOM 790 C C . ILE A 1 102 ? 1.348 17.484 6.254 1 97.06 102 ILE A C 1
ATOM 792 O O . ILE A 1 102 ? 0.194 17.891 6.387 1 97.06 102 ILE A O 1
ATOM 796 N N . TYR A 1 103 ? 1.986 16.875 7.172 1 97.56 103 TYR A N 1
ATOM 797 C CA . TYR A 1 103 ? 1.417 16.656 8.492 1 97.56 103 TYR A CA 1
ATOM 798 C C . TYR A 1 103 ? 1.056 17.969 9.164 1 97.56 103 TYR A C 1
ATOM 800 O O . TYR A 1 103 ? -0.054 18.125 9.68 1 97.56 103 TYR A O 1
ATOM 808 N N . SER A 1 104 ? 1.929 18.875 9.117 1 97.25 104 SER A N 1
ATOM 809 C CA . SER A 1 104 ? 1.706 20.172 9.727 1 97.25 104 SER A CA 1
ATOM 810 C C . SER A 1 104 ? 0.542 20.906 9.062 1 97.25 104 SER A C 1
ATOM 812 O O . SER A 1 104 ? -0.277 21.531 9.742 1 97.25 104 SER A O 1
ATOM 814 N N . ALA A 1 105 ? 0.483 20.828 7.758 1 96.44 105 ALA A N 1
ATOM 815 C CA . ALA A 1 105 ? -0.617 21.453 7.031 1 96.44 105 ALA A CA 1
ATOM 816 C C . ALA A 1 105 ? -1.956 20.828 7.418 1 96.44 105 ALA A C 1
ATOM 818 O O . ALA A 1 105 ? -2.955 21.547 7.57 1 96.44 105 ALA A O 1
ATOM 819 N N . ALA A 1 106 ? -1.936 19.531 7.555 1 97.06 106 ALA A N 1
ATOM 820 C CA . ALA A 1 106 ? -3.164 18.844 7.93 1 97.06 106 ALA A CA 1
ATOM 821 C C . ALA A 1 106 ? -3.604 19.234 9.336 1 97.06 106 ALA A C 1
ATOM 823 O O . ALA A 1 106 ? -4.793 19.438 9.594 1 97.06 106 ALA A O 1
ATOM 824 N N . VAL A 1 107 ? -2.686 19.297 10.258 1 97 107 VAL A N 1
ATOM 825 C CA . VAL A 1 107 ? -2.979 19.672 11.633 1 97 107 VAL A CA 1
ATOM 826 C C . VAL A 1 107 ? -3.539 21.094 11.664 1 97 107 VAL A C 1
ATOM 828 O O . VAL A 1 107 ? -4.5 21.375 12.391 1 97 107 VAL A O 1
ATOM 831 N N . GLN A 1 108 ? -2.934 21.984 10.891 1 94.94 108 GLN A N 1
ATOM 832 C CA . GLN A 1 108 ? -3.41 23.359 10.805 1 94.94 108 GLN A CA 1
ATOM 833 C C . GLN A 1 108 ? -4.84 23.422 10.273 1 94.94 108 GLN A C 1
ATOM 835 O O . GLN A 1 108 ? -5.672 24.156 10.797 1 94.94 108 GLN A O 1
ATOM 840 N N . GLU A 1 109 ? -5.059 22.625 9.242 1 94.19 109 GLU A N 1
ATOM 841 C CA . GLU A 1 109 ? -6.406 22.562 8.688 1 94.19 109 GLU A CA 1
ATOM 842 C C . GLU A 1 109 ? -7.406 22.062 9.727 1 94.19 109 GLU A C 1
ATOM 844 O O . GLU A 1 109 ? -8.531 22.562 9.812 1 94.19 109 GLU A O 1
ATOM 849 N N . GLU A 1 110 ? -7.066 21.078 10.469 1 93.5 110 GLU A N 1
ATOM 850 C CA . GLU A 1 110 ? -7.922 20.562 11.531 1 93.5 110 GLU A CA 1
ATOM 851 C C . GLU A 1 110 ? -8.258 21.625 12.562 1 93.5 110 GLU A C 1
ATOM 853 O O . GLU A 1 110 ? -9.391 21.734 13.023 1 93.5 110 GLU A O 1
ATOM 858 N N . ARG A 1 111 ? -7.285 22.422 12.891 1 91.56 111 ARG A N 1
ATOM 859 C CA . ARG A 1 111 ? -7.477 23.516 13.844 1 91.56 111 ARG A CA 1
ATOM 860 C C . ARG A 1 111 ? -8.453 24.562 13.297 1 91.56 111 ARG A C 1
ATOM 862 O O . ARG A 1 111 ? -9.344 25.016 14.008 1 91.56 111 ARG A O 1
ATOM 869 N N . VAL A 1 112 ? -8.281 24.891 12.062 1 89.69 112 VAL A N 1
ATOM 870 C CA . VAL A 1 112 ? -9.133 25.891 11.414 1 89.69 112 VAL A CA 1
ATOM 871 C C . VAL A 1 112 ? -10.57 25.391 11.375 1 89.69 112 VAL A C 1
ATOM 873 O O . VAL A 1 112 ? -11.508 26.141 11.664 1 89.69 112 VAL A O 1
ATOM 876 N N . ARG A 1 113 ? -10.711 24.172 11.078 1 87.25 113 ARG A N 1
ATOM 877 C CA . ARG A 1 113 ? -12.047 23.594 11.008 1 87.25 113 ARG A CA 1
ATOM 878 C C . ARG A 1 113 ? -12.695 23.547 12.391 1 87.25 113 ARG A C 1
ATOM 880 O O . ARG A 1 113 ? -13.914 23.703 12.508 1 87.25 113 ARG A O 1
ATOM 887 N N . SER A 1 114 ? -11.969 23.25 13.359 1 84.12 114 SER A N 1
ATOM 888 C CA . SER A 1 114 ? -12.492 23.234 14.727 1 84.12 114 SER A CA 1
ATOM 889 C C . SER A 1 114 ? -12.969 24.609 15.164 1 84.12 114 SER A C 1
ATOM 891 O O . SER A 1 114 ? -13.992 24.734 15.828 1 84.12 114 SER A O 1
ATOM 893 N N . ILE A 1 115 ? -12.312 25.625 14.742 1 81.38 115 ILE A N 1
ATOM 894 C CA . ILE A 1 115 ? -12.656 27 15.078 1 81.38 115 ILE A CA 1
ATOM 895 C C . ILE A 1 115 ? -13.93 27.406 14.336 1 81.38 115 ILE A C 1
ATOM 897 O O . ILE A 1 115 ? -14.82 28.031 14.922 1 81.38 115 ILE A O 1
ATOM 901 N N . THR A 1 116 ? -14.016 26.984 13.117 1 76.31 116 THR A N 1
ATOM 902 C CA . THR A 1 116 ? -15.164 27.359 12.289 1 76.31 116 THR A CA 1
ATOM 903 C C . THR A 1 116 ? -16.438 26.688 12.805 1 76.31 116 THR A C 1
ATOM 905 O O . THR A 1 116 ? -17.5 27.312 12.852 1 76.31 116 THR A O 1
ATOM 908 N N . ARG A 1 117 ? -16.344 25.5 13.156 1 72.44 117 ARG A N 1
ATOM 909 C CA . ARG A 1 117 ? -17.484 24.781 13.703 1 72.44 117 ARG A CA 1
ATOM 910 C C . ARG A 1 117 ? -17.953 25.406 15.008 1 72.44 117 ARG A C 1
ATOM 912 O O . ARG A 1 117 ? -19.156 25.5 15.266 1 72.44 117 ARG A O 1
ATOM 919 N N . THR A 1 118 ? -17 25.812 15.75 1 71.38 118 THR A N 1
ATOM 920 C CA . THR A 1 118 ? -17.344 26.469 17.016 1 71.38 118 THR A CA 1
ATOM 921 C C . THR A 1 118 ? -18.031 27.812 16.781 1 71.38 118 THR A C 1
ATOM 923 O O . THR A 1 118 ? -19.016 28.125 17.438 1 71.38 118 THR A O 1
ATOM 926 N N . LYS A 1 119 ? -17.641 28.516 15.773 1 69.81 119 LYS A N 1
ATOM 927 C CA . LYS A 1 119 ? -18.234 29.812 15.438 1 69.81 119 LYS A CA 1
ATOM 928 C C . LYS A 1 119 ? -19.641 29.641 14.891 1 69.81 119 LYS A C 1
ATOM 930 O O . LYS A 1 119 ? -20.547 30.406 15.242 1 69.81 119 LYS A O 1
ATOM 935 N N . GLU A 1 120 ? -19.766 28.688 14.023 1 68.69 120 GLU A N 1
ATOM 936 C CA . GLU A 1 120 ? -21.062 28.422 13.422 1 68.69 120 GLU A CA 1
ATOM 937 C C . GLU A 1 120 ? -22.062 27.938 14.469 1 68.69 120 GLU A C 1
ATOM 939 O O . GLU A 1 120 ? -23.234 28.297 14.43 1 68.69 120 GLU A O 1
ATOM 944 N N . ARG A 1 121 ? -21.531 27.172 15.32 1 65.75 121 ARG A N 1
ATOM 945 C CA . ARG A 1 121 ? -22.391 26.719 16.422 1 65.75 121 ARG A CA 1
ATOM 946 C C . ARG A 1 121 ? -22.781 27.875 17.328 1 65.75 121 ARG A C 1
ATOM 948 O O . ARG A 1 121 ? -23.906 27.938 17.812 1 65.75 121 ARG A O 1
ATOM 955 N N . LYS A 1 122 ? -21.922 28.812 17.516 1 65.19 122 LYS A N 1
ATOM 956 C CA . LYS A 1 122 ? -22.203 30 18.328 1 65.19 122 LYS A CA 1
ATOM 957 C C . LYS A 1 122 ? -23.156 30.938 17.625 1 65.19 122 LYS A C 1
ATOM 959 O O . LYS A 1 122 ? -24.031 31.547 18.25 1 65.19 122 LYS A O 1
ATOM 964 N N . ARG A 1 123 ? -23 31.047 16.375 1 60.12 123 ARG A N 1
ATOM 965 C CA . ARG A 1 123 ? -23.891 31.906 15.609 1 60.12 123 ARG A CA 1
ATOM 966 C C . ARG A 1 123 ? -25.281 31.297 15.508 1 60.12 123 ARG A C 1
ATOM 968 O O . ARG A 1 123 ? -26.281 32.031 15.5 1 60.12 123 ARG A O 1
ATOM 975 N N . ALA A 1 124 ? -25.281 30.047 15.188 1 57.62 124 ALA A N 1
ATOM 976 C CA . ALA A 1 124 ? -26.594 29.422 15.086 1 57.62 124 ALA A CA 1
ATOM 977 C C . ALA A 1 124 ? -27.328 29.453 16.422 1 57.62 124 ALA A C 1
ATOM 979 O O . ALA A 1 124 ? -28.516 29.109 16.5 1 57.62 124 ALA A O 1
ATOM 980 N N . GLY A 1 125 ? -26.938 30.391 17.328 1 52.69 125 GLY A N 1
ATOM 981 C CA . GLY A 1 125 ? -27.578 30.656 18.609 1 52.69 125 GLY A CA 1
ATOM 982 C C . GLY A 1 125 ? -27.219 29.656 19.688 1 52.69 125 GLY A C 1
ATOM 983 O O . GLY A 1 125 ? -27.859 29.594 20.734 1 52.69 125 GLY A O 1
ATOM 984 N N . HIS A 1 126 ? -26.609 28.625 19.391 1 50.62 126 HIS A N 1
ATOM 985 C CA . HIS A 1 126 ? -26.25 27.734 20.484 1 50.62 126 HIS A CA 1
ATOM 986 C C . HIS A 1 126 ? -25.141 28.344 21.344 1 50.62 126 HIS A C 1
ATOM 988 O O . HIS A 1 126 ? -24 28.453 20.906 1 50.62 126 HIS A O 1
ATOM 994 N N . ASP A 1 127 ? -25.312 29.438 22.031 1 48.5 127 ASP A N 1
ATOM 995 C CA . ASP A 1 127 ? -24.438 30.094 23 1 48.5 127 ASP A CA 1
ATOM 996 C C . ASP A 1 127 ? -23.797 29.078 23.938 1 48.5 127 ASP A C 1
ATOM 998 O O . ASP A 1 127 ? -24.484 28.281 24.578 1 48.5 127 ASP A O 1
ATOM 1002 N N . VAL A 1 128 ? -22.594 28.766 23.953 1 53.03 128 VAL A N 1
ATOM 1003 C CA . VAL A 1 128 ? -21.891 27.938 24.922 1 53.03 128 VAL A CA 1
ATOM 1004 C C . VAL A 1 128 ? -22.391 28.234 26.328 1 53.03 128 VAL A C 1
ATOM 1006 O O . VAL A 1 128 ? -22.531 27.328 27.156 1 53.03 128 VAL A O 1
ATOM 1009 N N . GLY A 1 129 ? -22.781 29.391 26.703 1 50.34 129 GLY A N 1
ATOM 1010 C CA . GLY A 1 129 ? -23.375 29.797 27.953 1 50.34 129 GLY A CA 1
ATOM 1011 C C . GLY A 1 129 ? -24.781 29.25 28.141 1 50.34 129 GLY A C 1
ATOM 1012 O O . GLY A 1 129 ? -25.266 29.141 29.266 1 50.34 129 GLY A O 1
ATOM 1013 N N . ASN A 1 130 ? -25.547 29.062 27.094 1 51.16 130 ASN A N 1
ATOM 1014 C CA . ASN A 1 130 ? -26.891 28.516 27.188 1 51.16 130 ASN A CA 1
ATOM 1015 C C . ASN A 1 130 ? -26.938 27.078 26.688 1 51.16 130 ASN A C 1
ATOM 1017 O O . ASN A 1 130 ? -28.016 26.547 26.406 1 51.16 130 ASN A O 1
ATOM 1021 N N . CYS A 1 131 ? -25.875 26.547 26.328 1 51.06 131 CYS A N 1
ATOM 1022 C CA . CYS A 1 131 ? -25.797 25.125 26.031 1 51.06 131 CYS A CA 1
ATOM 1023 C C . CYS A 1 131 ? -25.984 24.281 27.281 1 51.06 131 CYS A C 1
ATOM 1025 O O . CYS A 1 131 ? -25.109 24.25 28.141 1 51.06 131 CYS A O 1
ATOM 1027 N N . PHE A 1 132 ? -27.125 23.844 27.406 1 51.56 132 PHE A N 1
ATOM 1028 C CA . PHE A 1 132 ? -27.484 23.141 28.641 1 51.56 132 PHE A CA 1
ATOM 1029 C C . PHE A 1 132 ? -26.547 21.953 28.875 1 51.56 132 PHE A C 1
ATOM 1031 O O . PHE A 1 132 ? -26.281 21.594 30.031 1 51.56 132 PHE A O 1
ATOM 1038 N N . GLN A 1 133 ? -26.031 21.391 27.906 1 56.94 133 GLN A N 1
ATOM 1039 C CA . GLN A 1 133 ? -25.125 20.266 28.094 1 56.94 133 GLN A CA 1
ATOM 1040 C C . GLN A 1 133 ? -23.797 20.703 28.688 1 56.94 133 GLN A C 1
ATOM 1042 O O . GLN A 1 133 ? -23.156 19.953 29.438 1 56.94 133 GLN A O 1
ATOM 1047 N N . LEU A 1 134 ? -23.391 21.922 28.406 1 55.75 134 LEU A N 1
ATOM 1048 C CA . LEU A 1 134 ? -22.109 22.391 28.906 1 55.75 134 LEU A CA 1
ATOM 1049 C C . LEU A 1 134 ? -22.281 23.266 30.141 1 55.75 134 LEU A C 1
ATOM 1051 O O . LEU A 1 134 ? -21.484 23.188 31.078 1 55.75 134 LEU A O 1
ATOM 1055 N N . VAL A 1 135 ? -23.281 24.125 30.141 1 58.28 135 VAL A N 1
ATOM 1056 C CA . VAL A 1 135 ? -23.359 25.047 31.281 1 58.28 135 VAL A CA 1
ATOM 1057 C C . VAL A 1 135 ? -24.219 24.438 32.375 1 58.28 135 VAL A C 1
ATOM 1059 O O . VAL A 1 135 ? -24.203 24.922 33.531 1 58.28 135 VAL A O 1
ATOM 1062 N N . GLY A 1 136 ? -24.828 23.172 32.219 1 52.22 136 GLY A N 1
ATOM 1063 C CA . GLY A 1 136 ? -25.688 22.516 33.156 1 52.22 136 GLY A CA 1
ATOM 1064 C C . GLY A 1 136 ? -27.156 22.891 33 1 52.22 136 GLY A C 1
ATO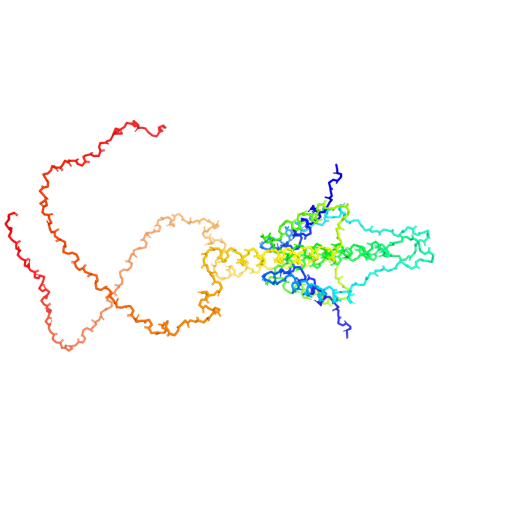M 1065 O O . GLY A 1 136 ? -27.469 23.969 32.5 1 52.22 136 GLY A O 1
ATOM 1066 N N . TYR A 1 137 ? -27.906 21.953 33.031 1 51.09 137 TYR A N 1
ATOM 1067 C CA . TYR A 1 137 ? -29.344 22.156 32.938 1 51.09 137 TYR A CA 1
ATOM 1068 C C . TYR A 1 137 ? -29.844 23 34.094 1 51.09 137 TYR A C 1
ATOM 1070 O O . TYR A 1 137 ? -29.391 22.844 35.25 1 51.09 137 TYR A O 1
ATOM 1078 N N . PRO A 1 138 ? -30.438 24.047 33.906 1 49.09 138 PRO A N 1
ATOM 1079 C CA . PRO A 1 138 ? -30.891 24.828 35.062 1 49.09 138 PRO A CA 1
ATOM 1080 C C . PRO A 1 138 ? -31.828 24.047 35.969 1 49.09 138 PRO A C 1
ATOM 1082 O O . PRO A 1 138 ? -32.375 23.031 35.562 1 49.09 138 PRO A O 1
ATOM 1085 N N . ASP A 1 139 ? -31.875 24.391 37.219 1 48.28 139 ASP A N 1
ATOM 1086 C CA . ASP A 1 139 ? -32.625 23.688 38.281 1 48.28 139 ASP A CA 1
ATOM 1087 C C . ASP A 1 139 ? -34.062 23.406 37.844 1 48.28 139 ASP A C 1
ATOM 1089 O O . ASP A 1 139 ? -34.656 22.391 38.188 1 48.28 139 ASP A O 1
ATOM 1093 N N . TRP A 1 140 ? -34.594 24.391 37.156 1 49.16 140 TRP A N 1
ATOM 1094 C CA . TRP A 1 140 ? -36 24.281 36.844 1 49.16 140 TRP A CA 1
ATOM 1095 C C . TRP A 1 140 ? -36.25 23.281 35.719 1 49.16 140 TRP A C 1
ATOM 1097 O O . TRP A 1 140 ? -37.375 22.953 35.406 1 49.16 140 TRP A O 1
ATOM 1107 N N . TRP A 1 141 ? -35.188 22.953 35.031 1 50.19 141 TRP A N 1
ATOM 1108 C CA . TRP A 1 141 ? -35.312 22.016 33.906 1 50.19 141 TRP A CA 1
ATOM 1109 C C . TRP A 1 141 ? -35.812 20.672 34.406 1 50.19 141 TRP A C 1
ATOM 1111 O O . TRP A 1 141 ? -36.562 19.984 33.688 1 50.19 141 TRP A O 1
ATOM 1121 N N . GLY A 1 142 ? -35.375 20.219 35.5 1 45.75 142 GLY A N 1
ATOM 1122 C CA . GLY A 1 142 ? -36 19.047 36.125 1 45.75 142 GLY A CA 1
ATOM 1123 C C . GLY A 1 142 ? -37.469 19.219 36.406 1 45.75 142 GLY A C 1
ATOM 1124 O O . GLY A 1 142 ? -38.188 18.234 36.594 1 45.75 142 GLY A O 1
ATOM 1125 N N . ASP A 1 143 ? -37.812 20.469 36.875 1 41.56 143 ASP A N 1
ATOM 1126 C CA . ASP A 1 143 ? -39.188 20.703 37.281 1 41.56 143 ASP A CA 1
ATOM 1127 C C . ASP A 1 143 ? -40.062 21.047 36.094 1 41.56 143 ASP A C 1
ATOM 1129 O O . ASP A 1 143 ? -41.125 21.688 36.25 1 41.56 143 ASP A O 1
ATOM 1133 N N . ARG A 1 144 ? -39.438 20.922 34.969 1 43.22 144 ARG A N 1
ATOM 1134 C CA . ARG A 1 144 ? -40.344 21.234 33.875 1 43.22 144 ARG A CA 1
ATOM 1135 C C . ARG A 1 144 ? -41.594 20.375 33.969 1 43.22 144 ARG A C 1
ATOM 1137 O O . ARG A 1 144 ? -41.5 19.141 34.094 1 43.22 144 ARG A O 1
ATOM 1144 N N . PRO A 1 145 ? -42.594 21 34.344 1 38.09 145 PRO A N 1
ATOM 1145 C CA . PRO A 1 145 ? -43.812 20.219 34.469 1 38.09 145 PRO A CA 1
ATOM 1146 C C . PRO A 1 145 ? -44.062 19.312 33.25 1 38.09 145 PRO A C 1
ATOM 1148 O O . PRO A 1 145 ? -43.562 19.594 32.156 1 38.09 145 PRO A O 1
ATOM 1151 N N . LYS A 1 146 ? -44.125 18.094 33.5 1 38.81 146 LYS A N 1
ATOM 1152 C CA . LYS A 1 146 ? -44.688 17.125 32.562 1 38.81 146 LYS A CA 1
ATOM 1153 C C . LYS A 1 146 ? -45.812 17.75 31.719 1 38.81 146 LYS A C 1
ATOM 1155 O O . LYS A 1 146 ? -46.75 18.328 32.25 1 38.81 146 LYS A O 1
ATOM 1160 N N . GLY A 1 147 ? -45.375 18.422 30.641 1 34.16 147 GLY A N 1
ATOM 1161 C CA . GLY A 1 147 ? -46.312 19.031 29.703 1 34.16 147 GLY A CA 1
ATOM 1162 C C . GLY A 1 147 ? -47.656 18.359 29.656 1 34.16 147 GLY A C 1
ATOM 1163 O O . GLY A 1 147 ? -47.75 17.141 29.547 1 34.16 147 GLY A O 1
ATOM 1164 N N . GLU A 1 148 ? -48.531 18.938 30.406 1 31.42 148 GLU A N 1
ATOM 1165 C CA . GLU A 1 148 ? -49.969 18.625 30.344 1 31.42 148 GLU A CA 1
ATOM 1166 C C . GLU A 1 148 ? -50.406 18.359 28.906 1 31.42 148 GLU A C 1
ATOM 1168 O O . GLU A 1 148 ? -49.969 19.047 27.984 1 31.42 148 GLU A O 1
ATOM 1173 N N . LYS A 1 149 ? -50.844 17.172 28.734 1 33.06 149 LYS A N 1
ATOM 1174 C CA . LYS A 1 149 ? -51.562 16.656 27.578 1 33.06 149 LYS A CA 1
ATOM 1175 C C . LYS A 1 149 ? -52.562 17.703 27.062 1 33.06 149 LYS A C 1
ATOM 1177 O O . LYS A 1 149 ? -53.5 18.094 27.781 1 33.06 149 LYS A O 1
ATOM 1182 N N . LYS A 1 150 ? -52 18.719 26.469 1 29.95 150 LYS A N 1
ATOM 1183 C CA . LYS A 1 150 ? -52.938 19.656 25.828 1 29.95 150 LYS A CA 1
ATOM 1184 C C . LYS A 1 150 ? -54.094 18.922 25.188 1 29.95 150 LYS A C 1
ATOM 1186 O O . LYS A 1 150 ? -53.906 18.031 24.375 1 29.95 150 LYS A O 1
ATOM 1191 N N . SER A 1 151 ? -55.094 18.766 25.969 1 27.94 151 SER A N 1
ATOM 1192 C CA . SER A 1 151 ? -56.438 18.344 25.562 1 27.94 151 SER A CA 1
ATOM 1193 C C . SER A 1 151 ? -56.844 19.016 24.266 1 27.94 151 SER A C 1
ATOM 1195 O O . SER A 1 151 ? -56.75 20.234 24.125 1 27.94 151 SER A O 1
ATOM 1197 N N . GLY A 1 152 ? -56.531 18.375 23.188 1 27.59 152 GLY A N 1
ATOM 1198 C CA . GLY A 1 152 ? -57.062 18.672 21.875 1 27.59 152 GLY A CA 1
ATOM 1199 C C . GLY A 1 152 ? -58.469 19.234 21.906 1 27.59 152 GLY A C 1
ATOM 1200 O O . GLY A 1 152 ? -59.375 18.625 22.453 1 27.59 152 GLY A O 1
ATOM 1201 N N . GLY A 1 153 ? -58.562 20.484 22.344 1 27.25 153 GLY A N 1
ATOM 1202 C CA . GLY A 1 153 ? -59.812 21.219 22.297 1 27.25 153 GLY A CA 1
ATOM 1203 C C . GLY A 1 153 ? -60.656 20.844 21.094 1 27.25 153 GLY A C 1
ATOM 1204 O O . GLY A 1 153 ? -60.156 20.688 19.984 1 27.25 153 GLY A O 1
ATOM 1205 N N . LYS A 1 154 ? -61.688 20.094 21.453 1 28.56 154 LYS A N 1
ATOM 1206 C CA . LYS A 1 154 ? -62.781 19.703 20.578 1 28.56 154 LYS A CA 1
ATOM 1207 C C . LYS A 1 154 ? -63.25 20.875 19.719 1 28.56 154 LYS A C 1
ATOM 1209 O O . LYS A 1 154 ? -63.844 21.828 20.234 1 28.56 154 LYS A O 1
ATOM 1214 N N . GLY A 1 155 ? -62.219 21.516 19.016 1 26.33 155 GLY A N 1
ATOM 1215 C CA . GLY A 1 155 ? -62.781 22.531 18.125 1 26.33 155 GLY A CA 1
ATOM 1216 C C . GLY A 1 155 ? -64.125 22.172 17.547 1 26.33 155 GLY A C 1
ATOM 1217 O O . GLY A 1 155 ? -64.375 21.031 17.141 1 26.33 155 GLY A O 1
ATOM 1218 N N . LYS A 1 156 ? -65.062 22.656 18.234 1 22.94 156 LYS A N 1
ATOM 1219 C CA . LYS A 1 156 ? -66.5 22.641 17.844 1 22.94 156 LYS A CA 1
ATOM 1220 C C . LYS A 1 156 ? -66.625 22.828 16.344 1 22.94 156 LYS A C 1
ATOM 1222 O O . LYS A 1 156 ? -66.188 23.844 15.789 1 22.94 156 LYS A O 1
ATOM 1227 N N . LEU A 1 157 ? -66.438 21.672 15.758 1 24.98 157 LEU A N 1
ATOM 1228 C CA . LEU A 1 157 ? -66.875 21.578 14.359 1 24.98 157 LEU A CA 1
ATOM 1229 C C . LEU A 1 157 ? -68.188 22.297 14.117 1 24.98 157 LEU A C 1
ATOM 1231 O O . LEU A 1 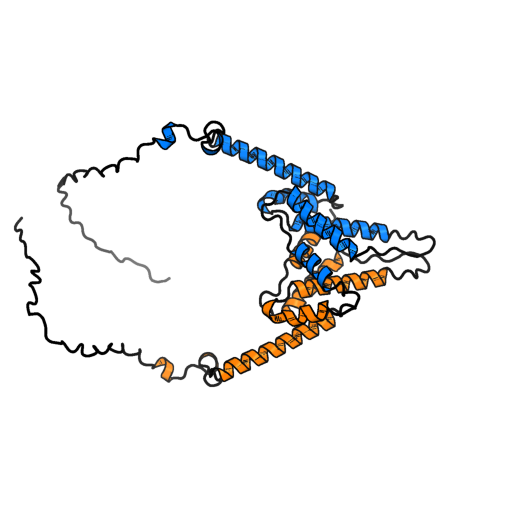157 ? -69.25 21.859 14.594 1 24.98 157 LEU A O 1
ATOM 1235 N N . GLN A 1 158 ? -68.188 23.516 14.609 1 22.3 158 GLN A N 1
ATOM 1236 C CA . GLN A 1 158 ? -69.375 24.203 14.164 1 22.3 158 GLN A CA 1
ATOM 1237 C C . GLN A 1 158 ? -69.688 23.859 12.711 1 22.3 158 GLN A C 1
ATOM 1239 O O . GLN A 1 158 ? -68.812 23.891 11.852 1 22.3 158 GLN A O 1
ATOM 1244 N N . THR A 1 159 ? -70.688 23.094 12.695 1 23.48 159 THR A N 1
ATOM 1245 C CA . THR A 1 159 ? -71.438 22.547 11.555 1 23.48 159 THR A CA 1
ATOM 1246 C C . THR A 1 159 ? -71.812 23.656 10.562 1 23.48 159 THR A C 1
ATOM 1248 O O . THR A 1 159 ? -72.562 23.422 9.633 1 23.48 159 THR A O 1
ATOM 1251 N N . HIS A 1 160 ? -70.938 24.766 10.617 1 23.22 160 HIS A N 1
ATOM 1252 C CA . HIS A 1 160 ? -71.625 25.703 9.75 1 23.22 160 HIS A CA 1
ATOM 1253 C C . HIS A 1 160 ? -72 25.047 8.438 1 23.22 160 HIS A C 1
ATOM 1255 O O . HIS A 1 160 ? -71.188 24.406 7.777 1 23.22 160 HIS A O 1
ATOM 1261 N N . VAL A 1 161 ? -73.25 24.797 8.414 1 21.92 161 VAL A N 1
ATOM 1262 C CA . VAL A 1 161 ? -74.125 24.172 7.441 1 21.92 161 VAL A CA 1
ATOM 1263 C C . VAL A 1 161 ? -73.938 24.828 6.078 1 21.92 161 VAL A C 1
ATOM 1265 O O . VAL A 1 161 ? -74.875 25.469 5.57 1 21.92 161 VAL A O 1
ATOM 1268 N N . GLY A 1 162 ? -72.938 25.781 6.008 1 19.33 162 GLY A N 1
ATOM 1269 C CA . GLY A 1 162 ? -73.438 26.594 4.883 1 19.33 162 GLY A CA 1
ATOM 1270 C C . GLY A 1 162 ? -73.75 25.75 3.668 1 19.33 162 GLY A C 1
ATOM 1271 O O . GLY A 1 162 ? -73.312 24.625 3.514 1 19.33 162 GLY A O 1
ATOM 1272 N N . ALA A 1 163 ? -74.812 26.172 2.857 1 20.12 163 ALA A N 1
ATOM 1273 C CA . ALA A 1 163 ? -75.75 25.688 1.892 1 20.12 163 ALA A CA 1
ATOM 1274 C C . ALA A 1 163 ? -75.125 25.25 0.593 1 20.12 163 ALA A C 1
ATOM 1276 O O . ALA A 1 163 ? -75.688 24.594 -0.243 1 20.12 163 ALA A O 1
ATOM 1277 N N . GLY A 1 164 ? -73.812 25.734 0.317 1 19.81 164 GLY A N 1
ATOM 1278 C CA . GLY A 1 164 ? -74 25.922 -1.117 1 19.81 164 GLY A CA 1
ATOM 1279 C C . GLY A 1 164 ? -74.5 24.672 -1.828 1 19.81 164 GLY A C 1
ATOM 1280 O O . GLY A 1 164 ? -74.375 23.562 -1.312 1 19.81 164 GLY A O 1
ATOM 1281 N N . ARG A 1 165 ? -75.438 24.828 -2.947 1 19.47 165 ARG A N 1
ATOM 1282 C CA . ARG A 1 165 ? -76.125 24.172 -4.059 1 19.47 165 ARG A CA 1
ATOM 1283 C C . ARG A 1 165 ? -75.188 23.375 -4.906 1 19.47 165 ARG A C 1
ATOM 1285 O O . ARG A 1 165 ? -75.438 22.234 -5.277 1 19.47 165 ARG A O 1
ATOM 1292 N N . GLY A 1 166 ? -74.25 24.266 -5.602 1 20.28 166 GLY A N 1
ATOM 1293 C CA . GLY A 1 166 ? -74.312 23.938 -7.02 1 20.28 166 GLY A CA 1
ATOM 1294 C C . GLY A 1 166 ? -73.688 22.594 -7.348 1 20.28 166 GLY A C 1
ATOM 1295 O O . GLY A 1 166 ? -72.812 22.109 -6.602 1 20.28 166 GLY A O 1
ATOM 1296 N N . ARG A 1 167 ? -74.25 21.781 -8.195 1 21.31 167 ARG A N 1
ATOM 1297 C CA . ARG A 1 167 ? -74.25 20.359 -8.523 1 21.31 167 ARG A CA 1
ATOM 1298 C C . ARG A 1 167 ? -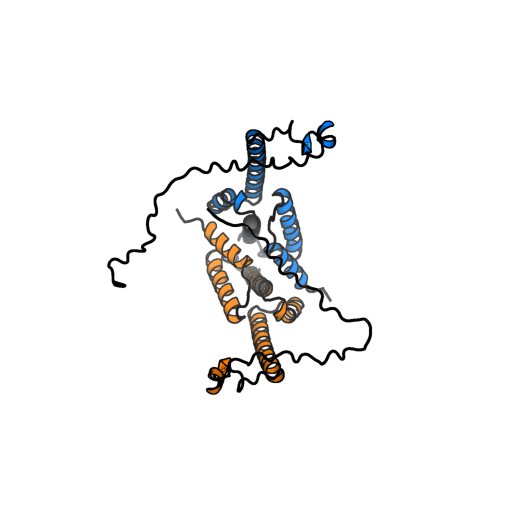72.812 19.938 -8.953 1 21.31 167 ARG A C 1
ATOM 1300 O O . ARG A 1 167 ? -72.375 18.828 -8.648 1 21.31 167 ARG A O 1
ATOM 1307 N N . GLY A 1 168 ? -72.062 20.984 -9.539 1 20.8 168 GLY A N 1
ATOM 1308 C CA . GLY A 1 168 ? -71.875 20.578 -10.914 1 20.8 168 GLY A CA 1
ATOM 1309 C C . GLY A 1 168 ? -70.938 19.406 -11.055 1 20.8 168 GLY A C 1
ATOM 1310 O O . GLY A 1 168 ? -70.125 19.156 -10.164 1 20.8 168 GLY A O 1
ATOM 1311 N N . ALA A 1 169 ? -71.25 18.688 -12.109 1 20.03 169 ALA A N 1
ATOM 1312 C CA . ALA A 1 169 ? -71.062 17.406 -12.758 1 20.03 169 ALA A CA 1
ATOM 1313 C C . ALA A 1 169 ? -69.562 17.172 -13.07 1 20.03 169 ALA A C 1
ATOM 1315 O O . ALA A 1 169 ? -68.812 18.125 -13.219 1 20.03 169 ALA A O 1
ATOM 1316 N N . CYS A 1 170 ? -69.125 16 -12.758 1 17.92 170 CYS A N 1
ATOM 1317 C CA . CYS A 1 170 ? -67.938 15.172 -12.82 1 17.92 170 CYS A CA 1
ATOM 1318 C C . CYS A 1 170 ? -67.25 15.273 -14.188 1 17.92 170 CYS A C 1
ATOM 1320 O O . CYS A 1 170 ? -66.125 14.867 -14.352 1 17.92 170 CYS A O 1
ATOM 1322 N N . VAL A 1 171 ? -68 15.742 -15.328 1 20.75 171 VAL A N 1
ATOM 1323 C CA . VAL A 1 171 ? -67.688 14.766 -16.359 1 20.75 171 VAL A CA 1
ATOM 1324 C C . VAL A 1 171 ? -66.25 14.977 -16.844 1 20.75 171 VAL A C 1
ATOM 1326 O O . VAL A 1 171 ? -65.75 16.109 -16.859 1 20.75 171 VAL A O 1
ATOM 1329 N N . ARG A 1 172 ? -65.5 13.906 -16.969 1 20.06 172 ARG A N 1
ATOM 1330 C CA . ARG A 1 172 ? -64.125 13.523 -17.391 1 20.06 172 ARG A CA 1
ATOM 1331 C C . ARG A 1 172 ? -63.875 13.906 -18.844 1 20.06 172 ARG A C 1
ATOM 1333 O O . ARG A 1 172 ? -62.875 13.516 -19.438 1 20.06 172 ARG A O 1
ATOM 1340 N N . ALA A 1 173 ? -64.25 15.148 -19.406 1 20.25 173 ALA A N 1
ATOM 1341 C CA . ALA A 1 173 ? -64.188 14.945 -20.844 1 20.25 173 ALA A CA 1
ATOM 1342 C C . ALA A 1 173 ? -62.781 14.555 -21.312 1 20.25 173 ALA A C 1
ATOM 1344 O O . ALA A 1 173 ? -61.781 15.055 -20.781 1 20.25 173 ALA A O 1
ATOM 1345 N N . ILE A 1 174 ? -62.719 13.523 -22.359 1 19.27 174 ILE A N 1
ATOM 1346 C CA . ILE A 1 174 ? -61.906 12.789 -23.344 1 19.27 174 ILE A CA 1
ATOM 1347 C C . ILE A 1 174 ? -61.281 13.766 -24.312 1 19.27 174 ILE A C 1
ATOM 1349 O O . ILE A 1 174 ? -60.688 13.352 -25.328 1 19.27 174 ILE A O 1
ATOM 1353 N N . MET A 1 175 ? -60.906 14.977 -24.656 1 19.84 175 MET A N 1
ATOM 1354 C CA . MET A 1 175 ? -60.625 15 -26.078 1 19.84 175 MET A CA 1
ATOM 1355 C C . MET A 1 175 ? -59.562 13.961 -26.422 1 19.84 175 MET A C 1
ATOM 1357 O O . MET A 1 175 ? -58.844 13.453 -25.547 1 19.84 175 MET A O 1
ATOM 1361 N N . GLN A 1 176 ? -58.312 14.273 -27.359 1 17.91 176 GLN A N 1
ATOM 1362 C CA . GLN A 1 176 ? -57.969 14.242 -28.781 1 17.91 176 GLN A CA 1
ATOM 1363 C C . GLN A 1 176 ? -56.562 13.625 -28.984 1 17.91 176 GLN A C 1
ATOM 1365 O O . GLN A 1 176 ? -56.125 13.469 -30.125 1 17.91 176 GLN A O 1
ATOM 1370 N N . HIS A 1 177 ? -55.594 13.398 -28.438 1 23.34 177 HIS A N 1
ATOM 1371 C CA . HIS A 1 177 ? -54.688 12.641 -29.297 1 23.34 177 HIS A CA 1
ATOM 1372 C C . HIS A 1 177 ? -54.969 11.148 -29.219 1 23.34 177 HIS A C 1
ATOM 1374 O O . HIS A 1 177 ? -55.656 10.688 -28.281 1 23.34 177 HIS A O 1
ATOM 1380 N N . GLU A 1 178 ? -54.031 10.07 -30.109 1 25.47 178 GLU A N 1
ATOM 1381 C CA . GLU A 1 178 ? -53.219 8.953 -30.609 1 25.47 178 GLU A CA 1
ATOM 1382 C C . GLU A 1 178 ? -52.125 8.586 -29.641 1 25.47 178 GLU A C 1
ATOM 1384 O O . GLU A 1 178 ? -51.625 9.43 -28.891 1 25.47 178 GLU A O 1
ATOM 1389 N N . LEU A 1 179 ? -51.031 7.508 -29.359 1 19.73 179 LEU A N 1
ATOM 1390 C CA . LEU A 1 179 ? -49.656 7.805 -29.031 1 19.73 179 LEU A CA 1
ATOM 1391 C C . LEU A 1 179 ? -48.969 8.523 -30.188 1 19.73 179 LEU A C 1
ATOM 1393 O O . LEU A 1 179 ? -48.281 7.891 -31 1 19.73 179 LEU A O 1
ATOM 1397 N N . LYS A 1 180 ? -49.25 9.445 -31.141 1 17.98 180 LYS A N 1
ATOM 1398 C CA . LYS A 1 180 ? -48 9.859 -31.75 1 17.98 180 LYS A CA 1
ATOM 1399 C C . LYS A 1 180 ? -47.125 10.602 -30.734 1 17.98 180 LYS A C 1
ATOM 1401 O O . LYS A 1 180 ? -47.594 11.5 -30.047 1 17.98 180 LYS A O 1
ATOM 1406 N N . LEU B 1 1 ? 3.834 22.922 -18.297 1 32.5 1 LEU B N 1
ATOM 1407 C CA . LEU B 1 1 ? 4.273 22.656 -16.922 1 32.5 1 LEU B CA 1
ATOM 1408 C C . LEU B 1 1 ? 4.352 21.156 -16.672 1 32.5 1 LEU B C 1
ATOM 1410 O O . LEU B 1 1 ? 3.4 20.422 -16.938 1 32.5 1 LEU B O 1
ATOM 1414 N N . PRO B 1 2 ? 5.461 20.547 -16.828 1 42.25 2 PRO B N 1
ATOM 1415 C CA . PRO B 1 2 ? 5.527 19.078 -16.75 1 42.25 2 PRO B CA 1
ATOM 1416 C C . PRO B 1 2 ? 4.633 18.5 -15.664 1 42.25 2 PRO B C 1
ATOM 1418 O O . PRO B 1 2 ? 4.551 19.062 -14.562 1 42.25 2 PRO B O 1
ATOM 1421 N N . ILE B 1 3 ? 3.441 18.297 -15.984 1 48.56 3 ILE B N 1
ATOM 1422 C CA . ILE B 1 3 ? 2.357 17.875 -15.109 1 48.56 3 ILE B CA 1
ATOM 1423 C C . ILE B 1 3 ? 2.904 16.969 -14.008 1 48.56 3 ILE B C 1
ATOM 1425 O O . ILE B 1 3 ? 3.539 15.953 -14.289 1 48.56 3 ILE B O 1
ATOM 1429 N N . ALA B 1 4 ? 3.102 17.594 -12.773 1 62.41 4 ALA B N 1
ATOM 1430 C CA . ALA B 1 4 ? 3.58 16.859 -11.594 1 62.41 4 ALA B CA 1
ATOM 1431 C C . ALA B 1 4 ? 2.936 15.484 -11.5 1 62.41 4 ALA B C 1
ATOM 1433 O O . ALA B 1 4 ? 1.729 15.336 -11.719 1 62.41 4 ALA B O 1
ATOM 1434 N N . ASN B 1 5 ? 3.65 14.406 -11.625 1 83.31 5 ASN B N 1
ATOM 1435 C CA . ASN B 1 5 ? 3.197 13.023 -11.617 1 83.31 5 ASN B CA 1
ATOM 1436 C C . ASN B 1 5 ? 2.639 12.617 -10.258 1 83.31 5 ASN B C 1
ATOM 1438 O O . ASN B 1 5 ? 2.166 11.492 -10.078 1 83.31 5 ASN B O 1
ATOM 1442 N N . GLY B 1 6 ? 2.535 13.758 -9.406 1 88.06 6 GLY B N 1
ATOM 1443 C CA . GLY B 1 6 ? 2.088 13.492 -8.047 1 88.06 6 GLY B CA 1
ATOM 1444 C C . GLY B 1 6 ? 0.664 12.969 -7.984 1 88.06 6 GLY B C 1
ATOM 1445 O O . GLY B 1 6 ? 0.415 11.898 -7.434 1 88.06 6 GLY B O 1
ATOM 1446 N N . PRO B 1 7 ? -0.22 13.719 -8.664 1 91.56 7 PRO B N 1
ATOM 1447 C CA . PRO B 1 7 ? -1.623 13.297 -8.602 1 91.56 7 PRO B CA 1
ATOM 1448 C C . PRO B 1 7 ? -1.861 11.938 -9.258 1 91.56 7 PRO B C 1
ATOM 1450 O O . PRO B 1 7 ? -2.588 11.109 -8.711 1 91.56 7 PRO B O 1
ATOM 1453 N N . ARG B 1 8 ? -1.261 11.734 -10.344 1 93.5 8 ARG B N 1
ATOM 1454 C CA . ARG B 1 8 ? -1.458 10.461 -11.031 1 93.5 8 ARG B CA 1
ATOM 1455 C C . ARG B 1 8 ? -0.848 9.312 -10.242 1 93.5 8 ARG B C 1
ATOM 1457 O O . ARG B 1 8 ? -1.466 8.25 -10.094 1 93.5 8 ARG B O 1
ATOM 1464 N N . THR B 1 9 ? 0.349 9.492 -9.734 1 95.38 9 THR B N 1
ATOM 1465 C CA . THR B 1 9 ? 0.986 8.477 -8.891 1 95.38 9 THR B CA 1
ATOM 1466 C C . THR B 1 9 ? 0.122 8.164 -7.676 1 95.38 9 THR B C 1
ATOM 1468 O O . THR B 1 9 ? -0.064 6.992 -7.328 1 95.38 9 THR B O 1
ATOM 1471 N N . HIS B 1 10 ? -0.403 9.188 -7.176 1 95.69 10 HIS B N 1
ATOM 1472 C CA . HIS B 1 10 ? -1.262 9.008 -6.012 1 95.69 10 HIS B CA 1
ATOM 1473 C C . HIS B 1 10 ? -2.516 8.219 -6.367 1 95.69 10 HIS B C 1
ATOM 1475 O O . HIS B 1 10 ? -2.934 7.332 -5.613 1 95.69 10 HIS B O 1
ATOM 1481 N N . GLN B 1 11 ? -3.07 8.555 -7.414 1 95.81 11 GLN B N 1
ATOM 1482 C CA . GLN B 1 11 ? -4.266 7.859 -7.871 1 95.81 11 GLN B CA 1
ATOM 1483 C C . GLN B 1 11 ? -3.988 6.371 -8.078 1 95.81 11 GLN B C 1
ATOM 1485 O O . GLN B 1 11 ? -4.77 5.523 -7.641 1 95.81 11 GLN B O 1
ATOM 1490 N N . LEU B 1 12 ? -2.947 6.074 -8.695 1 97.31 12 LEU B N 1
ATOM 1491 C CA . LEU B 1 12 ? -2.584 4.688 -8.961 1 97.31 12 LEU B CA 1
ATOM 1492 C C . LEU B 1 12 ? -2.324 3.934 -7.664 1 97.31 12 LEU B C 1
ATOM 1494 O O . LEU B 1 12 ? -2.783 2.803 -7.492 1 97.31 12 LEU B O 1
ATOM 1498 N N . LYS B 1 13 ? -1.597 4.527 -6.766 1 97.25 13 LYS B N 1
ATOM 1499 C CA . LYS B 1 13 ? -1.307 3.91 -5.473 1 97.25 13 LYS B CA 1
ATOM 1500 C C . LYS B 1 13 ? -2.588 3.68 -4.676 1 97.25 13 LYS B C 1
ATOM 1502 O O . LYS B 1 13 ? -2.736 2.648 -4.02 1 97.25 13 LYS B O 1
ATOM 1507 N N . SER B 1 14 ? -3.48 4.629 -4.766 1 96.12 14 SER B N 1
ATOM 1508 C CA . SER B 1 14 ? -4.758 4.496 -4.078 1 96.12 14 SER B CA 1
ATOM 1509 C C . SER B 1 14 ? -5.59 3.359 -4.668 1 96.12 14 SER B C 1
ATOM 1511 O O . SER B 1 14 ? -6.176 2.564 -3.932 1 96.12 14 SER B O 1
ATOM 1513 N N . GLU B 1 15 ? -5.637 3.324 -5.93 1 97.12 15 GLU B N 1
ATOM 1514 C CA . GLU B 1 15 ? -6.363 2.248 -6.598 1 97.12 15 GLU B CA 1
ATOM 1515 C C . GLU B 1 15 ? -5.766 0.886 -6.258 1 97.12 15 GLU B C 1
ATOM 1517 O O . GLU B 1 15 ? -6.496 -0.085 -6.051 1 97.12 15 GLU B O 1
ATOM 1522 N N . LEU B 1 16 ? -4.5 0.856 -6.168 1 97.31 16 LEU B N 1
ATOM 1523 C CA . LEU B 1 16 ? -3.818 -0.386 -5.824 1 97.31 16 LEU B CA 1
ATOM 1524 C C . LEU B 1 16 ? -4.148 -0.808 -4.395 1 97.31 16 LEU B C 1
ATOM 1526 O O . LEU B 1 16 ? -4.426 -1.982 -4.141 1 97.31 16 LEU B O 1
ATOM 1530 N N . ALA B 1 17 ? -4.121 0.137 -3.523 1 95.75 17 ALA B N 1
ATOM 1531 C CA . ALA B 1 17 ? -4.406 -0.136 -2.117 1 95.75 17 ALA B CA 1
ATOM 1532 C C . ALA B 1 17 ? -5.844 -0.611 -1.933 1 95.75 17 ALA B C 1
ATOM 1534 O O . ALA B 1 17 ? -6.125 -1.438 -1.062 1 95.75 17 ALA B O 1
ATOM 1535 N N . ASP B 1 18 ? -6.695 -0.151 -2.793 1 94.5 18 ASP B N 1
ATOM 1536 C CA . ASP B 1 18 ? -8.117 -0.445 -2.635 1 94.5 18 ASP B CA 1
ATOM 1537 C C . ASP B 1 18 ? -8.531 -1.628 -3.506 1 94.5 18 ASP B C 1
ATOM 1539 O O . ASP B 1 18 ? -9.688 -2.053 -3.473 1 94.5 18 ASP B O 1
ATOM 1543 N N . CYS B 1 19 ? -7.645 -2.156 -4.23 1 96.75 19 CYS B N 1
ATOM 1544 C CA . CYS B 1 19 ? -7.984 -3.207 -5.188 1 96.75 19 CYS B CA 1
ATOM 1545 C C . CYS B 1 19 ? -8.25 -4.527 -4.473 1 96.75 19 CYS B C 1
ATOM 1547 O O . CYS B 1 19 ? -7.363 -5.078 -3.82 1 96.75 19 CYS B O 1
ATOM 1549 N N . LYS B 1 20 ? -9.43 -5 -4.598 1 96.44 20 LYS B N 1
ATOM 1550 C CA . LYS B 1 20 ? -9.859 -6.27 -4.02 1 96.44 20 LYS B CA 1
ATOM 1551 C C . LYS B 1 20 ? -10.477 -7.176 -5.082 1 96.44 20 LYS B C 1
ATOM 1553 O O . LYS B 1 20 ? -11.008 -6.691 -6.082 1 96.44 20 LYS B O 1
ATOM 1558 N N . GLN B 1 21 ? -10.414 -8.391 -4.832 1 95.94 21 GLN B N 1
ATOM 1559 C CA . GLN B 1 21 ? -10.977 -9.352 -5.777 1 95.94 21 GLN B CA 1
ATOM 1560 C C . GLN B 1 21 ? -12.477 -9.156 -5.938 1 95.94 21 GLN B C 1
ATOM 1562 O O . GLN B 1 21 ? -12.984 -9.094 -7.059 1 95.94 21 GLN B O 1
ATOM 1567 N N . GLY B 1 22 ? -13.172 -8.953 -4.816 1 92 22 GLY B N 1
ATOM 1568 C CA . GLY B 1 22 ? -14.586 -8.594 -4.812 1 92 22 GLY B CA 1
ATOM 1569 C C . GLY B 1 22 ? -15.43 -9.461 -5.727 1 92 22 GLY B C 1
ATOM 1570 O O . GLY B 1 22 ? -16.219 -8.953 -6.527 1 92 22 GLY B O 1
ATOM 1571 N N . GLY B 1 23 ? -15.234 -10.727 -5.84 1 89.94 23 GLY B N 1
ATOM 1572 C CA . GLY B 1 23 ? -16.047 -11.633 -6.637 1 89.94 23 GLY B CA 1
ATOM 1573 C C . GLY B 1 23 ? -15.477 -11.891 -8.016 1 89.94 23 GLY B C 1
ATOM 1574 O O . GLY B 1 23 ? -15.984 -12.742 -8.75 1 89.94 23 GLY B O 1
ATOM 1575 N N . LEU B 1 24 ? -14.523 -11.211 -8.422 1 95.62 24 LEU B N 1
ATOM 1576 C CA . LEU B 1 24 ? -13.852 -11.461 -9.695 1 95.62 24 LEU B CA 1
ATOM 1577 C C . LEU B 1 24 ? -13.141 -12.812 -9.672 1 95.62 24 LEU B C 1
ATOM 1579 O O . LEU B 1 24 ? -12.781 -13.312 -8.602 1 95.62 24 LEU B O 1
ATOM 1583 N N . THR B 1 25 ? -13.016 -13.344 -10.883 1 96.94 25 THR B N 1
ATOM 1584 C CA . THR B 1 25 ? -12.125 -14.5 -10.969 1 96.94 25 THR B CA 1
ATOM 1585 C C . THR B 1 25 ? -10.695 -14.102 -10.609 1 96.94 25 THR B C 1
ATOM 1587 O O . THR B 1 25 ? -10.344 -12.922 -10.648 1 96.94 25 THR B O 1
ATOM 1590 N N . VAL B 1 26 ? -9.898 -15.07 -10.328 1 97.75 26 VAL B N 1
ATOM 1591 C CA . VAL B 1 26 ? -8.508 -14.805 -9.977 1 97.75 26 VAL B CA 1
ATOM 1592 C C . VAL B 1 26 ? -7.793 -14.164 -11.164 1 97.75 26 VAL B C 1
ATOM 1594 O O . VAL B 1 26 ? -7.016 -13.227 -10.992 1 97.75 26 VAL B O 1
ATOM 1597 N N . VAL B 1 27 ? -8.062 -14.633 -12.336 1 97.75 27 VAL B N 1
ATOM 1598 C CA . VAL B 1 27 ? -7.418 -14.133 -13.547 1 97.75 27 VAL B CA 1
ATOM 1599 C C . VAL B 1 27 ? -7.789 -12.672 -13.766 1 97.75 27 VAL B C 1
ATOM 1601 O O . VAL B 1 27 ? -6.922 -11.844 -14.062 1 97.75 27 VAL B O 1
ATOM 1604 N N . ALA B 1 28 ? -9 -12.32 -13.594 1 98.06 28 ALA B N 1
ATOM 1605 C CA . ALA B 1 28 ? -9.453 -10.945 -13.781 1 98.06 28 ALA B CA 1
ATOM 1606 C C . ALA B 1 28 ? -8.867 -10.023 -12.727 1 98.06 28 ALA B C 1
ATOM 1608 O O . ALA B 1 28 ? -8.422 -8.914 -13.031 1 98.06 28 ALA B O 1
ATOM 1609 N N . TYR B 1 29 ? -8.992 -10.508 -11.547 1 98.12 29 TYR B N 1
ATOM 1610 C CA . TYR B 1 29 ? -8.414 -9.766 -10.43 1 98.12 29 TYR B CA 1
ATOM 1611 C C . TYR B 1 29 ? -6.93 -9.508 -10.656 1 98.12 29 TYR B C 1
ATOM 1613 O O . TYR B 1 29 ? -6.457 -8.375 -10.516 1 98.12 29 TYR B O 1
ATOM 1621 N N . TYR B 1 30 ? -6.195 -10.516 -11.086 1 98.31 30 TYR B N 1
ATOM 1622 C CA . TYR B 1 30 ? -4.766 -10.414 -11.352 1 98.31 30 TYR B CA 1
ATOM 1623 C C . TYR B 1 30 ? -4.496 -9.445 -12.5 1 98.31 30 TYR B C 1
ATOM 1625 O O . TYR B 1 30 ? -3.539 -8.672 -12.445 1 98.31 30 TYR B O 1
ATOM 1633 N N . SER B 1 31 ? -5.289 -9.508 -13.5 1 98.12 31 SER B N 1
ATOM 1634 C CA . SER B 1 31 ? -5.121 -8.625 -14.648 1 98.12 31 SER B CA 1
ATOM 1635 C C . SER B 1 31 ? -5.293 -7.164 -14.258 1 98.12 31 SER B C 1
ATOM 1637 O O . SER B 1 31 ? -4.578 -6.293 -14.758 1 98.12 31 SER B O 1
ATOM 1639 N N . LYS B 1 32 ? -6.207 -6.891 -13.383 1 98.19 32 LYS B N 1
ATOM 1640 C CA . LYS B 1 32 ? -6.395 -5.531 -12.875 1 98.19 32 LYS B CA 1
ATOM 1641 C C . LYS B 1 32 ? -5.156 -5.047 -12.133 1 98.19 32 LYS B C 1
ATOM 1643 O O . LYS B 1 32 ? -4.688 -3.926 -12.359 1 98.19 32 LYS B O 1
ATOM 1648 N N . LEU B 1 33 ? -4.633 -5.879 -11.281 1 98.44 33 LEU B N 1
ATOM 1649 C CA . LEU B 1 33 ? -3.432 -5.531 -10.531 1 98.44 33 LEU B CA 1
ATOM 1650 C C . LEU B 1 33 ? -2.254 -5.293 -11.469 1 98.44 33 LEU B C 1
ATOM 1652 O O . LEU B 1 33 ? -1.516 -4.316 -11.312 1 98.44 33 LEU B O 1
ATOM 1656 N N . LYS B 1 34 ? -2.148 -6.141 -12.445 1 98.38 34 LYS B N 1
ATOM 1657 C CA . LYS B 1 34 ? -1.043 -6.039 -13.398 1 98.38 34 LYS B CA 1
ATOM 1658 C C . LYS B 1 34 ? -1.088 -4.715 -14.156 1 98.38 34 LYS B C 1
ATOM 1660 O O . LYS B 1 34 ? -0.053 -4.082 -14.367 1 98.38 34 LYS B O 1
ATOM 1665 N N . THR B 1 35 ? -2.244 -4.348 -14.477 1 98.44 35 THR B N 1
ATOM 1666 C CA . THR B 1 35 ? -2.416 -3.078 -15.172 1 98.44 35 THR B CA 1
ATOM 1667 C C . THR B 1 35 ? -1.967 -1.912 -14.297 1 98.44 35 THR B C 1
ATOM 1669 O O . THR B 1 35 ? -1.241 -1.028 -14.758 1 98.44 35 THR B O 1
ATOM 1672 N N . LEU B 1 36 ? -2.344 -1.928 -13.102 1 98.44 36 LEU B N 1
ATOM 1673 C CA . LEU B 1 36 ? -1.974 -0.875 -12.164 1 98.44 36 LEU B CA 1
ATOM 1674 C C . LEU B 1 36 ? -0.469 -0.877 -11.914 1 98.44 36 LEU B C 1
ATOM 1676 O O . LEU B 1 36 ? 0.161 0.182 -11.883 1 98.44 36 LEU B O 1
ATOM 1680 N N . TRP B 1 37 ? 0.127 -2.08 -11.766 1 98.25 37 TRP B N 1
ATOM 1681 C CA . TRP B 1 37 ? 1.565 -2.201 -11.555 1 98.25 37 TRP B CA 1
ATOM 1682 C C . TRP B 1 37 ? 2.34 -1.639 -12.742 1 98.25 37 TRP B C 1
ATOM 1684 O O . TRP B 1 37 ? 3.314 -0.903 -12.562 1 98.25 37 TRP B O 1
ATOM 1694 N N . ASP B 1 38 ? 1.935 -1.995 -13.914 1 97.56 38 ASP B N 1
ATOM 1695 C CA . ASP B 1 38 ? 2.613 -1.56 -15.133 1 97.56 38 ASP B CA 1
ATOM 1696 C C . ASP B 1 38 ? 2.551 -0.041 -15.281 1 97.56 38 ASP B C 1
ATOM 1698 O O . ASP B 1 38 ? 3.549 0.596 -15.625 1 97.56 38 ASP B O 1
ATOM 1702 N N . GLU B 1 39 ? 1.408 0.507 -14.984 1 97.25 39 GLU B N 1
ATOM 1703 C CA . GLU B 1 39 ? 1.274 1.959 -15.07 1 97.25 39 GLU B CA 1
ATOM 1704 C C . GLU B 1 39 ? 2.143 2.654 -14.023 1 97.25 39 GLU B C 1
ATOM 1706 O O . GLU B 1 39 ? 2.83 3.631 -14.328 1 97.25 39 GLU B O 1
ATOM 1711 N N . LEU B 1 40 ? 2.129 2.131 -12.875 1 96.69 40 LEU B N 1
ATOM 1712 C CA . LEU B 1 40 ? 2.898 2.736 -11.789 1 96.69 40 LEU B CA 1
ATOM 1713 C C . LEU B 1 40 ? 4.395 2.66 -12.078 1 96.69 40 LEU B C 1
ATOM 1715 O O . LEU B 1 40 ? 5.148 3.564 -11.711 1 96.69 40 LEU B O 1
ATOM 1719 N N . ALA B 1 41 ? 4.82 1.615 -12.727 1 95.19 41 ALA B N 1
ATOM 1720 C CA . ALA B 1 41 ? 6.23 1.399 -13.039 1 95.19 41 ALA B CA 1
ATOM 1721 C C . ALA B 1 41 ? 6.762 2.496 -13.961 1 95.19 41 ALA B C 1
ATOM 1723 O O . ALA B 1 41 ? 7.965 2.758 -13.992 1 95.19 41 ALA B O 1
ATOM 1724 N N . ASN B 1 42 ? 5.863 3.121 -14.648 1 93.56 42 ASN B N 1
ATOM 1725 C CA . ASN B 1 42 ? 6.266 4.223 -15.516 1 93.56 42 ASN B CA 1
ATOM 1726 C C . ASN B 1 42 ? 6.684 5.449 -14.711 1 93.56 42 ASN B C 1
ATOM 1728 O O . ASN B 1 42 ? 7.434 6.293 -15.203 1 93.56 42 ASN B O 1
ATOM 1732 N N . TYR B 1 43 ? 6.207 5.52 -13.5 1 91.69 43 TYR B N 1
ATOM 1733 C CA . TYR B 1 43 ? 6.484 6.672 -12.648 1 91.69 43 TYR B CA 1
ATOM 1734 C C . TYR B 1 43 ? 7.535 6.336 -11.602 1 91.69 43 TYR B C 1
ATOM 1736 O O . TYR B 1 43 ? 8.156 7.234 -11.031 1 91.69 43 TYR B O 1
ATOM 1744 N N . GLU B 1 44 ? 7.66 5.035 -11.297 1 92.31 44 GLU B N 1
ATOM 1745 C CA . GLU B 1 44 ? 8.586 4.594 -10.258 1 92.31 44 GLU B CA 1
ATOM 1746 C C . GLU B 1 44 ? 9.625 3.625 -10.828 1 92.31 44 GLU B C 1
ATOM 1748 O O . GLU B 1 44 ? 9.445 2.408 -10.773 1 92.31 44 GLU B O 1
ATOM 1753 N N . GLN B 1 45 ? 10.711 4.145 -11.18 1 91.31 45 GLN B N 1
ATOM 1754 C CA . GLN B 1 45 ? 11.773 3.312 -11.727 1 91.31 45 GLN B CA 1
ATOM 1755 C C . GLN B 1 45 ? 12.711 2.834 -10.617 1 91.31 45 GLN B C 1
ATOM 1757 O O . GLN B 1 45 ? 12.945 3.547 -9.641 1 91.31 45 GLN B O 1
ATOM 1762 N N . ILE B 1 46 ? 13.18 1.662 -10.797 1 93.19 46 ILE B N 1
ATOM 1763 C CA . ILE B 1 46 ? 14.141 1.104 -9.859 1 93.19 46 ILE B CA 1
ATOM 1764 C C . ILE B 1 46 ? 15.508 1.752 -10.078 1 93.19 46 ILE B C 1
ATOM 1766 O O . ILE B 1 46 ? 16.047 1.736 -11.188 1 93.19 46 ILE B O 1
ATOM 1770 N N . PRO B 1 47 ? 16.016 2.34 -9.047 1 90.56 47 PRO B N 1
ATOM 1771 C CA . PRO B 1 47 ? 17.344 2.939 -9.211 1 90.56 47 PRO B CA 1
ATOM 1772 C C . PRO B 1 47 ? 18.438 1.902 -9.492 1 90.56 47 PRO B C 1
ATOM 1774 O O . PRO B 1 47 ? 18.359 0.777 -8.992 1 90.56 47 PRO B O 1
ATOM 1777 N N . ILE B 1 48 ? 19.391 2.307 -10.258 1 88.38 48 ILE B N 1
ATOM 1778 C CA . ILE B 1 48 ? 20.5 1.438 -10.625 1 88.38 48 ILE B CA 1
ATOM 1779 C C . ILE B 1 48 ? 21.812 2.018 -10.094 1 88.38 48 ILE B C 1
ATOM 1781 O O . ILE B 1 48 ? 22.031 3.229 -10.148 1 88.38 48 ILE B O 1
ATOM 1785 N N . CYS B 1 49 ? 22.531 1.139 -9.555 1 88.38 49 CYS B N 1
ATOM 1786 C CA . CYS B 1 49 ? 23.844 1.565 -9.094 1 88.38 49 CYS B CA 1
ATOM 1787 C C . CYS B 1 49 ? 24.703 2.033 -10.266 1 88.38 49 CYS B C 1
ATOM 1789 O O . CYS B 1 49 ? 24.828 1.338 -11.273 1 88.38 49 CYS B O 1
ATOM 1791 N N . LYS B 1 50 ? 25.375 3.162 -10.117 1 86.5 50 LYS B N 1
ATOM 1792 C CA . LYS B 1 50 ? 26.172 3.752 -11.195 1 86.5 50 LYS B CA 1
ATOM 1793 C C . LYS B 1 50 ? 27.656 3.645 -10.898 1 86.5 50 LYS B C 1
ATOM 1795 O O . LYS B 1 50 ? 28.484 4.297 -11.555 1 86.5 50 LYS B O 1
ATOM 1800 N N . CYS B 1 51 ? 27.953 2.842 -9.938 1 86.81 51 CYS B N 1
ATOM 1801 C CA . CYS B 1 51 ? 29.359 2.674 -9.602 1 86.81 51 CYS B CA 1
ATOM 1802 C C . CYS B 1 51 ? 30.078 1.853 -10.672 1 86.81 51 CYS B C 1
ATOM 1804 O O . CYS B 1 51 ? 29.5 0.917 -11.227 1 86.81 51 CYS B O 1
ATOM 1806 N N . LYS B 1 52 ? 31.266 2.32 -11.047 1 80.81 52 LYS B N 1
ATOM 1807 C CA . LYS B 1 52 ? 32.062 1.533 -11.969 1 80.81 52 LYS B CA 1
ATOM 1808 C C . LYS B 1 52 ? 32.438 0.186 -11.359 1 80.81 52 LYS B C 1
ATOM 1810 O O . LYS B 1 52 ? 32.906 0.123 -10.219 1 80.81 52 LYS B O 1
ATOM 1815 N N . GLY B 1 53 ? 32.156 -0.953 -12.07 1 80.44 53 GLY B N 1
ATOM 1816 C CA . GLY B 1 53 ? 32.469 -2.279 -11.562 1 80.44 53 GLY B CA 1
ATOM 1817 C C . GLY B 1 53 ? 31.562 -2.713 -10.43 1 80.44 53 GLY B C 1
ATOM 1818 O O . GLY B 1 53 ? 31.969 -3.453 -9.539 1 80.44 53 GLY B O 1
ATOM 1819 N N . CYS B 1 54 ? 30.375 -2.201 -10.5 1 81.12 54 CYS B N 1
ATOM 1820 C CA . CYS B 1 54 ? 29.453 -2.451 -9.406 1 81.12 54 CYS B CA 1
ATOM 1821 C C . CYS B 1 54 ? 29.219 -3.945 -9.219 1 81.12 54 CYS B C 1
ATOM 1823 O O . CYS B 1 54 ? 28.953 -4.664 -10.18 1 81.12 54 CYS B O 1
ATOM 1825 N N . THR B 1 55 ? 29.453 -4.418 -7.996 1 80.44 55 THR B N 1
ATOM 1826 C CA . THR B 1 55 ? 29.172 -5.797 -7.613 1 80.44 55 THR B CA 1
ATOM 1827 C C . THR B 1 55 ? 28.219 -5.84 -6.422 1 80.44 55 THR B C 1
ATOM 1829 O O . THR B 1 55 ? 28.047 -6.887 -5.793 1 80.44 55 THR B O 1
ATOM 1832 N N . CYS B 1 56 ? 27.562 -4.707 -6.113 1 86.06 56 CYS B N 1
ATOM 1833 C CA . CYS B 1 56 ? 26.828 -4.613 -4.855 1 86.06 56 CYS B CA 1
ATOM 1834 C C . CYS B 1 56 ? 25.484 -5.32 -4.961 1 86.06 56 CYS B C 1
ATOM 1836 O O . CYS B 1 56 ? 24.891 -5.691 -3.945 1 86.06 56 CYS B O 1
ATOM 1838 N N . GLY B 1 57 ? 24.906 -5.52 -6.18 1 90.12 57 GLY B N 1
ATOM 1839 C CA . GLY B 1 57 ? 23.703 -6.297 -6.379 1 90.12 57 GLY B CA 1
ATOM 1840 C C . GLY B 1 57 ? 22.453 -5.578 -5.906 1 90.12 57 GLY B C 1
ATOM 1841 O O . GLY B 1 57 ? 21.422 -6.215 -5.648 1 90.12 57 GLY B O 1
ATOM 1842 N N . ILE B 1 58 ? 22.516 -4.246 -5.738 1 91.94 58 ILE B N 1
ATOM 1843 C CA . ILE B 1 58 ? 21.406 -3.508 -5.152 1 91.94 58 ILE B CA 1
ATOM 1844 C C . ILE B 1 58 ? 20.203 -3.545 -6.098 1 91.94 58 ILE B C 1
ATOM 1846 O O . ILE B 1 58 ? 19.062 -3.656 -5.656 1 91.94 58 ILE B O 1
ATOM 1850 N N . THR B 1 59 ? 20.5 -3.492 -7.336 1 90.94 59 THR B N 1
ATOM 1851 C CA . THR B 1 59 ? 19.406 -3.506 -8.305 1 90.94 59 THR B CA 1
ATOM 1852 C C . THR B 1 59 ? 18.625 -4.809 -8.211 1 90.94 59 THR B C 1
ATOM 1854 O O . THR B 1 59 ? 17.391 -4.797 -8.219 1 90.94 59 THR B O 1
ATOM 1857 N N . SER B 1 60 ? 19.359 -5.934 -8.094 1 92.12 60 SER B N 1
ATOM 1858 C CA . SER B 1 60 ? 18.703 -7.23 -7.969 1 92.12 60 SER B CA 1
ATOM 1859 C C . SER B 1 60 ? 17.891 -7.316 -6.68 1 92.12 60 SER B C 1
ATOM 1861 O O . SER B 1 60 ? 16.797 -7.887 -6.664 1 92.12 60 SER B O 1
ATOM 1863 N N . LYS B 1 61 ? 18.391 -6.715 -5.691 1 93.19 61 LYS B N 1
ATOM 1864 C CA . LYS B 1 61 ? 17.688 -6.711 -4.414 1 93.19 61 LYS B CA 1
ATOM 1865 C C . LYS B 1 61 ? 16.391 -5.891 -4.508 1 93.19 61 LYS B C 1
ATOM 1867 O O . LYS B 1 61 ? 15.367 -6.285 -3.963 1 93.19 61 LYS B O 1
ATOM 1872 N N . LEU B 1 62 ? 16.5 -4.836 -5.238 1 94.62 62 LEU B N 1
ATOM 1873 C CA . LEU B 1 62 ? 15.336 -3.965 -5.383 1 94.62 62 LEU B CA 1
ATOM 1874 C C . LEU B 1 62 ? 14.273 -4.613 -6.258 1 94.62 62 LEU B C 1
ATOM 1876 O O . LEU B 1 62 ? 13.078 -4.465 -6.004 1 94.62 62 LEU B O 1
ATOM 1880 N N . GLU B 1 63 ? 14.68 -5.336 -7.211 1 94.56 63 GLU B N 1
ATOM 1881 C CA . GLU B 1 63 ? 13.742 -6.07 -8.055 1 94.56 63 GLU B CA 1
ATOM 1882 C C . GLU B 1 63 ? 13.016 -7.148 -7.258 1 94.56 63 GLU B C 1
ATOM 1884 O O . GLU B 1 63 ? 11.805 -7.324 -7.41 1 94.56 63 GLU B O 1
ATOM 1889 N N . LYS B 1 64 ? 13.758 -7.805 -6.449 1 94.31 64 LYS B N 1
ATOM 1890 C CA . LYS B 1 64 ? 13.148 -8.82 -5.598 1 94.31 64 LYS B CA 1
ATOM 1891 C C . LYS B 1 64 ? 12.148 -8.203 -4.629 1 94.31 64 LYS B C 1
ATOM 1893 O O . LYS B 1 64 ? 11.062 -8.75 -4.414 1 94.31 64 LYS B O 1
ATOM 1898 N N . ARG B 1 65 ? 12.445 -7.074 -4.129 1 94.12 65 ARG B N 1
ATOM 1899 C CA . ARG B 1 65 ? 11.547 -6.379 -3.211 1 94.12 65 ARG B CA 1
ATOM 1900 C C . ARG B 1 65 ? 10.266 -5.953 -3.914 1 94.12 65 ARG B C 1
ATOM 1902 O O . ARG B 1 65 ? 9.18 -6.039 -3.342 1 94.12 65 ARG B O 1
ATOM 1909 N N . ARG B 1 66 ? 10.438 -5.504 -5.078 1 95.75 66 ARG B N 1
ATOM 1910 C CA . ARG B 1 66 ? 9.266 -5.117 -5.852 1 95.75 66 ARG B CA 1
ATOM 1911 C C . ARG B 1 66 ? 8.359 -6.316 -6.102 1 95.75 66 ARG B C 1
ATOM 1913 O O . ARG B 1 66 ? 7.133 -6.203 -6.012 1 95.75 66 ARG B O 1
ATOM 1920 N N . GLU B 1 67 ? 8.938 -7.438 -6.402 1 95.94 67 GLU B N 1
ATOM 1921 C CA . GLU B 1 67 ? 8.148 -8.648 -6.602 1 95.94 67 GLU B CA 1
ATOM 1922 C C . GLU B 1 67 ? 7.438 -9.07 -5.32 1 95.94 67 GLU B C 1
ATOM 1924 O O . GLU B 1 67 ? 6.266 -9.445 -5.348 1 95.94 67 GLU B O 1
ATOM 1929 N N . GLU B 1 68 ? 8.125 -8.984 -4.262 1 95.12 68 GLU B N 1
ATOM 1930 C CA . GLU B 1 68 ? 7.523 -9.32 -2.973 1 95.12 68 GLU B CA 1
ATOM 1931 C C . GLU B 1 68 ? 6.363 -8.383 -2.645 1 95.12 68 GLU B C 1
ATOM 1933 O O . GLU B 1 68 ? 5.348 -8.812 -2.096 1 95.12 68 GLU B O 1
ATOM 1938 N N . GLU B 1 69 ? 6.555 -7.109 -3 1 96.38 69 GLU B N 1
ATOM 1939 C CA . GLU B 1 69 ? 5.477 -6.148 -2.799 1 96.38 69 GLU B CA 1
ATOM 1940 C C . GLU B 1 69 ? 4.242 -6.527 -3.607 1 96.38 69 GLU B C 1
ATOM 1942 O O . GLU B 1 69 ? 3.117 -6.465 -3.102 1 96.38 69 GLU B O 1
ATOM 1947 N N . LYS B 1 70 ? 4.445 -6.922 -4.777 1 97.94 70 LYS B N 1
ATOM 1948 C CA . LYS B 1 70 ? 3.34 -7.355 -5.629 1 97.94 70 LYS B CA 1
ATOM 1949 C C . LYS B 1 70 ? 2.645 -8.578 -5.043 1 97.94 70 LYS B C 1
ATOM 1951 O O . LYS B 1 70 ? 1.418 -8.695 -5.105 1 97.94 70 LYS B O 1
ATOM 1956 N N . VAL B 1 71 ? 3.43 -9.461 -4.492 1 97.06 71 VAL B N 1
ATOM 1957 C CA . VAL B 1 71 ? 2.885 -10.656 -3.852 1 97.06 71 VAL B CA 1
ATOM 1958 C C . VAL B 1 71 ? 1.949 -10.25 -2.717 1 97.06 71 VAL B C 1
ATOM 1960 O O . VAL B 1 71 ? 0.813 -10.719 -2.641 1 97.06 71 VAL B O 1
ATOM 1963 N N . HIS B 1 72 ? 2.4 -9.391 -1.884 1 96.88 72 HIS B N 1
ATOM 1964 C CA . HIS B 1 72 ? 1.575 -8.953 -0.763 1 96.88 72 HIS B CA 1
ATOM 1965 C C . HIS B 1 72 ? 0.303 -8.266 -1.249 1 96.88 72 HIS B C 1
ATOM 1967 O O . HIS B 1 72 ? -0.781 -8.508 -0.713 1 96.88 72 HIS B O 1
ATOM 1973 N N . GLN B 1 73 ? 0.418 -7.434 -2.225 1 97.56 73 GLN B N 1
ATOM 1974 C CA . GLN B 1 73 ? -0.746 -6.742 -2.771 1 97.56 73 GLN B CA 1
ATOM 1975 C C . GLN B 1 73 ? -1.761 -7.734 -3.334 1 97.56 73 GLN B C 1
ATOM 1977 O O . GLN B 1 73 ? -2.963 -7.598 -3.104 1 97.56 73 GLN B O 1
ATOM 1982 N N . PHE B 1 74 ? -1.246 -8.75 -4.047 1 98.12 74 PHE B N 1
ATOM 1983 C CA . PHE B 1 74 ? -2.119 -9.781 -4.594 1 98.12 74 PHE B CA 1
ATOM 1984 C C . PHE B 1 74 ? -2.836 -10.531 -3.48 1 98.12 74 PHE B C 1
ATOM 1986 O O . PHE B 1 74 ? -4.055 -10.719 -3.537 1 98.12 74 PHE B O 1
ATOM 1993 N N . LEU B 1 75 ? -2.182 -10.883 -2.461 1 96.94 75 LEU B N 1
ATOM 1994 C CA . LEU B 1 75 ? -2.725 -11.664 -1.359 1 96.94 75 LEU B CA 1
ATOM 1995 C C . LEU B 1 75 ? -3.697 -10.836 -0.529 1 96.94 75 LEU B C 1
ATOM 1997 O O . LEU B 1 75 ? -4.684 -11.367 -0.007 1 96.94 75 LEU B O 1
ATOM 2001 N N . MET B 1 76 ? -3.424 -9.57 -0.442 1 96.06 76 MET B N 1
ATOM 2002 C CA . MET B 1 76 ? -4.262 -8.68 0.357 1 96.06 76 MET B CA 1
ATOM 2003 C C . MET B 1 76 ? -5.664 -8.578 -0.23 1 96.06 76 MET B C 1
ATOM 2005 O O . MET B 1 76 ? -6.637 -8.398 0.504 1 96.06 76 MET B O 1
ATOM 2009 N N . GLY B 1 77 ? -5.73 -8.633 -1.508 1 96.56 77 GLY B N 1
ATOM 2010 C CA . GLY B 1 77 ? -7.012 -8.406 -2.156 1 96.56 77 GLY B CA 1
ATOM 2011 C C . GLY B 1 77 ? -7.77 -9.688 -2.439 1 96.56 77 GLY B C 1
ATOM 2012 O O . GLY B 1 77 ? -8.938 -9.648 -2.834 1 96.56 77 GLY B O 1
ATOM 2013 N N . LEU B 1 78 ? -7.117 -10.812 -2.221 1 95.56 78 LEU B N 1
ATOM 2014 C CA . LEU B 1 78 ? -7.781 -12.094 -2.436 1 95.56 78 LEU B CA 1
ATOM 2015 C C . LEU B 1 78 ? -8.922 -12.281 -1.438 1 95.56 78 LEU B C 1
ATOM 2017 O O . LEU B 1 78 ? -8.805 -11.898 -0.274 1 95.56 78 LEU B O 1
ATOM 2021 N N . ASP B 1 79 ? -9.898 -12.938 -1.895 1 93.19 79 ASP B N 1
ATOM 2022 C CA . ASP B 1 79 ? -11.023 -13.227 -1.008 1 93.19 79 ASP B CA 1
ATOM 2023 C C . ASP B 1 79 ? -10.602 -14.148 0.135 1 93.19 79 ASP B C 1
ATOM 2025 O O . ASP B 1 79 ? -10.188 -15.281 -0.098 1 93.19 79 ASP B O 1
ATOM 2029 N N . ASP B 1 80 ? -10.844 -13.734 1.291 1 88.38 80 ASP B N 1
ATOM 2030 C CA . ASP B 1 80 ? -10.359 -14.445 2.467 1 88.38 80 ASP B CA 1
ATOM 2031 C C . ASP B 1 80 ? -11.117 -15.766 2.656 1 88.38 80 ASP B C 1
ATOM 2033 O O . ASP B 1 80 ? -10.516 -16.781 3.002 1 88.38 80 ASP B O 1
ATOM 2037 N N . ALA B 1 81 ? -12.305 -15.688 2.502 1 87.56 81 ALA B N 1
ATOM 2038 C CA . ALA B 1 81 ? -13.133 -16.875 2.73 1 87.56 81 ALA B CA 1
ATOM 2039 C C . ALA B 1 81 ? -12.766 -17.984 1.755 1 87.56 81 ALA B C 1
ATOM 2041 O O . ALA B 1 81 ? -12.727 -19.172 2.131 1 87.56 81 ALA B O 1
ATOM 2042 N N . ALA B 1 82 ? -12.398 -17.625 0.641 1 88.31 82 ALA B N 1
ATOM 2043 C CA . ALA B 1 82 ? -12.18 -18.609 -0.408 1 88.31 82 ALA B CA 1
ATOM 2044 C C . ALA B 1 82 ? -10.719 -19.031 -0.462 1 88.31 82 ALA B C 1
ATOM 2046 O O . ALA B 1 82 ? -10.406 -20.188 -0.786 1 88.31 82 ALA B O 1
ATOM 2047 N N . TYR B 1 83 ? -9.844 -18.125 -0.115 1 93.81 83 TYR B N 1
ATOM 2048 C CA . TYR B 1 83 ? -8.445 -18.406 -0.419 1 93.81 83 TYR B CA 1
ATOM 2049 C C . TYR B 1 83 ? -7.586 -18.312 0.836 1 93.81 83 TYR B C 1
ATOM 2051 O O . TYR B 1 83 ? -6.379 -18.078 0.752 1 93.81 83 TYR B O 1
ATOM 2059 N N . GLY B 1 84 ? -8.125 -18.469 1.938 1 92 84 GLY B N 1
ATOM 2060 C CA . GLY B 1 84 ? -7.398 -18.406 3.193 1 92 84 GLY B CA 1
ATOM 2061 C C . GLY B 1 84 ? -6.246 -19.406 3.264 1 92 84 GLY B C 1
ATOM 2062 O O . GLY B 1 84 ? -5.156 -19.062 3.723 1 92 84 GLY B O 1
ATOM 2063 N N . ASN B 1 85 ? -6.434 -20.578 2.775 1 90.12 85 ASN B N 1
ATOM 2064 C CA . ASN B 1 85 ? -5.398 -21.609 2.803 1 90.12 85 ASN B CA 1
ATOM 2065 C C . ASN B 1 85 ? -4.23 -21.25 1.885 1 90.12 85 ASN B C 1
ATOM 2067 O O . ASN B 1 85 ? -3.068 -21.453 2.244 1 90.12 85 ASN B O 1
ATOM 2071 N N . VAL B 1 86 ? -4.594 -20.75 0.76 1 92.25 86 VAL B N 1
ATOM 2072 C CA . VAL B 1 86 ? -3.553 -20.312 -0.169 1 92.25 86 VAL B CA 1
ATOM 2073 C C . VAL B 1 86 ? -2.693 -19.234 0.479 1 92.25 86 VAL B C 1
ATOM 2075 O O . VAL B 1 86 ? -1.463 -19.312 0.469 1 92.25 86 VAL B O 1
ATOM 2078 N N . ARG B 1 87 ? -3.301 -18.281 1.03 1 93.88 87 ARG B N 1
ATOM 2079 C CA . ARG B 1 87 ? -2.609 -17.172 1.667 1 93.88 87 ARG B CA 1
ATOM 2080 C C . ARG B 1 87 ? -1.714 -17.656 2.803 1 93.88 87 ARG B C 1
ATOM 2082 O O . ARG B 1 87 ? -0.535 -17.297 2.865 1 93.88 87 ARG B O 1
ATOM 2089 N N . SER B 1 88 ? -2.271 -18.453 3.662 1 91.88 88 SER B N 1
ATOM 2090 C CA . SER B 1 88 ? -1.532 -18.938 4.828 1 91.88 88 SER B CA 1
ATOM 2091 C C . SER B 1 88 ? -0.332 -19.781 4.414 1 91.88 88 SER B C 1
ATOM 2093 O O . SER B 1 88 ? 0.77 -19.594 4.938 1 91.88 88 SER B O 1
ATOM 2095 N N . ASN B 1 89 ? -0.532 -20.656 3.486 1 91.62 89 ASN B N 1
ATOM 2096 C CA . ASN B 1 89 ? 0.54 -21.531 3.023 1 91.62 89 ASN B CA 1
ATOM 2097 C C . ASN B 1 89 ? 1.668 -20.75 2.369 1 91.62 89 ASN B C 1
ATOM 2099 O O . ASN B 1 89 ? 2.846 -21.016 2.613 1 91.62 89 ASN B O 1
ATOM 2103 N N . MET B 1 90 ? 1.249 -19.766 1.626 1 92.94 90 MET B N 1
ATOM 2104 C CA . MET B 1 90 ? 2.242 -18.984 0.887 1 92.94 90 MET B CA 1
ATOM 2105 C C . MET B 1 90 ? 3.051 -18.109 1.828 1 92.94 90 MET B C 1
ATOM 2107 O O . MET B 1 90 ? 4.273 -18.016 1.703 1 92.94 90 MET B O 1
ATOM 2111 N N . LEU B 1 91 ? 2.43 -17.562 2.793 1 93.5 91 LEU B N 1
ATOM 2112 C CA . LEU B 1 91 ? 3.082 -16.625 3.709 1 93.5 91 LEU B CA 1
ATOM 2113 C C . LEU B 1 91 ? 3.971 -17.375 4.699 1 93.5 91 LEU B C 1
ATOM 2115 O O . LEU B 1 91 ? 4.883 -16.797 5.285 1 93.5 91 LEU B O 1
ATOM 2119 N N . ALA B 1 92 ? 3.76 -18.656 4.84 1 90.88 92 ALA B N 1
ATOM 2120 C CA . ALA B 1 92 ? 4.523 -19.469 5.777 1 90.88 92 ALA B CA 1
ATOM 2121 C C . ALA B 1 92 ? 5.836 -19.938 5.152 1 90.88 92 ALA B C 1
ATOM 2123 O O . ALA B 1 92 ? 6.734 -20.391 5.859 1 90.88 92 ALA B O 1
ATOM 2124 N N . SER B 1 93 ? 5.906 -19.797 3.896 1 89.12 93 SER B N 1
ATOM 2125 C CA . SER B 1 93 ? 7.098 -20.266 3.195 1 89.12 93 SER B CA 1
ATOM 2126 C C . SER B 1 93 ? 8.242 -19.266 3.338 1 89.12 93 SER B C 1
ATOM 2128 O O . SER B 1 93 ? 8.023 -18.062 3.359 1 89.12 93 SER B O 1
ATOM 2130 N N . ASP B 1 94 ? 9.445 -19.797 3.484 1 86.81 94 ASP B N 1
ATOM 2131 C CA . ASP B 1 94 ? 10.664 -18.984 3.49 1 86.81 94 ASP B CA 1
ATOM 2132 C C . ASP B 1 94 ? 11.719 -19.594 2.562 1 86.81 94 ASP B C 1
ATOM 2134 O O . ASP B 1 94 ? 12.219 -20.688 2.812 1 86.81 94 ASP B O 1
ATOM 2138 N N . PRO B 1 95 ? 11.977 -18.922 1.418 1 88.25 95 PRO B N 1
ATOM 2139 C CA . PRO B 1 95 ? 11.555 -17.578 1.035 1 88.25 95 PRO B CA 1
ATOM 2140 C C . PRO B 1 95 ? 10.141 -17.531 0.474 1 88.25 95 PRO B C 1
ATOM 2142 O O . PRO B 1 95 ? 9.586 -18.578 0.108 1 88.25 95 PRO B O 1
ATOM 2145 N N . LEU B 1 96 ? 9.609 -16.312 0.417 1 91.62 96 LEU B N 1
ATOM 2146 C CA . LEU B 1 96 ? 8.297 -16.125 -0.198 1 91.62 96 LEU B CA 1
ATOM 2147 C C . LEU B 1 96 ? 8.305 -16.609 -1.645 1 91.62 96 LEU B C 1
ATOM 2149 O O . LEU B 1 96 ? 9.227 -16.312 -2.402 1 91.62 96 LEU B O 1
ATOM 2153 N N . PRO B 1 97 ? 7.254 -17.359 -1.983 1 94.44 97 PRO B N 1
ATOM 2154 C CA . PRO B 1 97 ? 7.164 -17.797 -3.383 1 94.44 97 PRO B CA 1
ATOM 2155 C C . PRO B 1 97 ? 7.012 -16.625 -4.348 1 94.44 97 PRO B C 1
ATOM 2157 O O . PRO B 1 97 ? 6.66 -15.516 -3.932 1 94.44 97 PRO B O 1
ATOM 2160 N N . SER B 1 98 ? 7.32 -16.953 -5.59 1 95.94 98 SER B N 1
ATOM 2161 C CA . SER B 1 98 ? 7.164 -15.938 -6.625 1 95.94 98 SER B CA 1
ATOM 2162 C C . SER B 1 98 ? 5.691 -15.609 -6.859 1 95.94 98 SER B C 1
ATOM 2164 O O . SER B 1 98 ? 4.812 -16.422 -6.547 1 95.94 98 SER B O 1
ATOM 2166 N N . LEU B 1 99 ? 5.5 -14.469 -7.43 1 97.25 99 LEU B N 1
ATOM 2167 C CA . LEU B 1 99 ? 4.148 -14.039 -7.762 1 97.25 99 LEU B CA 1
ATOM 2168 C C . LEU B 1 99 ? 3.475 -15.039 -8.695 1 97.25 99 LEU B C 1
ATOM 2170 O O . LEU B 1 99 ? 2.297 -15.359 -8.523 1 97.25 99 LEU B O 1
ATOM 2174 N N . ASN B 1 100 ? 4.215 -15.523 -9.648 1 97 100 ASN B N 1
ATOM 2175 C CA . ASN B 1 100 ? 3.666 -16.484 -10.609 1 97 100 ASN B CA 1
ATOM 2176 C C . ASN B 1 100 ? 3.223 -17.766 -9.922 1 97 100 ASN B C 1
ATOM 2178 O O . ASN B 1 100 ? 2.184 -18.344 -10.258 1 97 100 ASN B O 1
ATOM 2182 N N . ARG B 1 101 ? 3.955 -18.188 -9.023 1 96.38 101 ARG B N 1
ATOM 2183 C CA . ARG B 1 101 ? 3.613 -19.391 -8.281 1 96.38 101 ARG B CA 1
ATOM 2184 C C . ARG B 1 101 ? 2.352 -19.188 -7.453 1 96.38 101 ARG B C 1
ATOM 2186 O O . ARG B 1 101 ? 1.477 -20.062 -7.422 1 96.38 101 ARG B O 1
ATOM 2193 N N . ILE B 1 102 ? 2.291 -18.125 -6.801 1 97.12 102 ILE B N 1
ATOM 2194 C CA . ILE B 1 102 ? 1.134 -17.828 -5.961 1 97.12 102 ILE B CA 1
ATOM 2195 C C . ILE B 1 102 ? -0.11 -17.688 -6.832 1 97.12 102 ILE B C 1
ATOM 2197 O O . ILE B 1 102 ? -1.181 -18.188 -6.492 1 97.12 102 ILE B O 1
ATOM 2201 N N . TYR B 1 103 ? 0.046 -17.031 -7.918 1 97.56 103 TYR B N 1
ATOM 2202 C CA . TYR B 1 103 ? -1.031 -16.875 -8.891 1 97.56 103 TYR B CA 1
ATOM 2203 C C . TYR B 1 103 ? -1.533 -18.234 -9.375 1 97.56 103 TYR B C 1
ATOM 2205 O O . TYR B 1 103 ? -2.74 -18.484 -9.391 1 97.56 103 TYR B O 1
ATOM 2213 N N . SER B 1 104 ? -0.653 -19.062 -9.695 1 97.31 104 SER B N 1
ATOM 2214 C CA . SER B 1 104 ? -1.006 -20.391 -10.188 1 97.31 104 SER B CA 1
ATOM 2215 C C . SER B 1 104 ? -1.739 -21.203 -9.117 1 97.31 104 SER B C 1
ATOM 2217 O O . SER B 1 104 ? -2.717 -21.891 -9.414 1 97.31 104 SER B O 1
ATOM 2219 N N . ALA B 1 105 ? -1.261 -21.094 -7.898 1 96.56 105 ALA B N 1
ATOM 2220 C CA . ALA B 1 105 ? -1.915 -21.797 -6.793 1 96.56 105 ALA B CA 1
ATOM 2221 C C . ALA B 1 105 ? -3.34 -21.281 -6.59 1 96.56 105 ALA B C 1
ATOM 2223 O O . ALA B 1 105 ? -4.254 -22.062 -6.332 1 96.56 105 ALA B O 1
ATOM 2224 N N . ALA B 1 106 ? -3.48 -19.984 -6.699 1 97.12 106 ALA B N 1
ATOM 2225 C CA . ALA B 1 106 ? -4.805 -19.391 -6.531 1 97.12 106 ALA B CA 1
ATOM 2226 C C . ALA B 1 106 ? -5.75 -19.828 -7.645 1 97.12 106 ALA B C 1
ATOM 2228 O O . ALA B 1 106 ? -6.918 -20.141 -7.391 1 97.12 106 ALA B O 1
ATOM 2229 N N . VAL B 1 107 ? -5.277 -19.844 -8.867 1 97.06 107 VAL B N 1
ATOM 2230 C CA . VAL B 1 107 ? -6.078 -20.281 -10.008 1 97.06 107 VAL B CA 1
ATOM 2231 C C . VAL B 1 107 ? -6.492 -21.734 -9.828 1 97.06 107 VAL B C 1
ATOM 2233 O O . VAL B 1 107 ? -7.637 -22.094 -10.109 1 97.06 107 VAL B O 1
ATOM 2236 N N . GLN B 1 108 ? -5.562 -22.562 -9.383 1 95.12 108 GLN B N 1
ATOM 2237 C CA . GLN B 1 108 ? -5.855 -23.969 -9.133 1 95.12 108 GLN B CA 1
ATOM 2238 C C . GLN B 1 108 ? -6.938 -24.125 -8.07 1 95.12 108 GLN B C 1
ATOM 2240 O O . GLN B 1 108 ? -7.855 -24.922 -8.219 1 95.12 108 GLN B O 1
ATOM 2245 N N . GLU B 1 109 ? -6.77 -23.328 -7.023 1 94.5 109 GLU B N 1
ATOM 2246 C CA . GLU B 1 109 ? -7.781 -23.359 -5.969 1 94.5 109 GLU B CA 1
ATOM 2247 C C . GLU B 1 109 ? -9.148 -22.953 -6.504 1 94.5 109 GLU B C 1
ATOM 2249 O O . GLU B 1 109 ? -10.164 -23.547 -6.133 1 94.5 109 GLU B O 1
ATOM 2254 N N . GLU B 1 110 ? -9.219 -21.969 -7.309 1 93.75 110 GLU B N 1
ATOM 2255 C CA . GLU B 1 110 ? -10.469 -21.516 -7.922 1 93.75 110 GLU B CA 1
ATOM 2256 C C . GLU B 1 110 ? -11.109 -22.641 -8.734 1 93.75 110 GLU B C 1
ATOM 2258 O O . GLU B 1 110 ? -12.32 -22.828 -8.695 1 93.75 110 GLU B O 1
ATOM 2263 N N . ARG B 1 111 ? -10.289 -23.375 -9.445 1 91.62 111 ARG B N 1
ATOM 2264 C CA . ARG B 1 111 ? -10.766 -24.5 -10.25 1 91.62 111 ARG B CA 1
ATOM 2265 C C . ARG B 1 111 ? -11.352 -25.594 -9.367 1 91.62 111 ARG B C 1
ATOM 2267 O O . ARG B 1 111 ? -12.422 -26.125 -9.656 1 91.62 111 ARG B O 1
ATOM 2274 N N . VAL B 1 112 ? -10.68 -25.891 -8.32 1 89.81 112 VAL B N 1
ATOM 2275 C CA . VAL B 1 112 ? -11.109 -26.922 -7.395 1 89.81 112 VAL B CA 1
ATOM 2276 C C . VAL B 1 112 ? -12.445 -26.531 -6.766 1 89.81 112 VAL B C 1
ATOM 2278 O O . VAL B 1 112 ? -13.359 -27.359 -6.656 1 89.81 112 VAL B O 1
ATOM 2281 N N . ARG B 1 113 ? -12.539 -25.328 -6.391 1 87.44 113 ARG B N 1
ATOM 2282 C CA . ARG B 1 113 ? -13.773 -24.844 -5.773 1 87.44 113 ARG B CA 1
ATOM 2283 C C . ARG B 1 113 ? -14.93 -24.875 -6.766 1 87.44 113 ARG B C 1
ATOM 2285 O O . ARG B 1 113 ? -16.078 -25.109 -6.379 1 87.44 113 ARG B O 1
ATOM 2292 N N . SER B 1 114 ? -14.703 -24.531 -7.945 1 83.81 114 SER B N 1
ATOM 2293 C CA . SER B 1 114 ? -15.734 -24.578 -8.977 1 83.81 114 SER B CA 1
ATOM 2294 C C . SER B 1 114 ? -16.25 -26 -9.195 1 83.81 114 SER B C 1
ATOM 2296 O O . SER B 1 114 ? -17.438 -26.203 -9.391 1 83.81 114 SER B O 1
ATOM 2298 N N . ILE B 1 115 ? -15.406 -26.938 -9.109 1 81.81 115 ILE B N 1
ATOM 2299 C CA . ILE B 1 115 ? -15.75 -28.344 -9.289 1 81.81 115 ILE B CA 1
ATOM 2300 C C . ILE B 1 115 ? -16.578 -28.828 -8.102 1 81.81 115 ILE B C 1
ATOM 2302 O O . ILE B 1 115 ? -17.578 -29.531 -8.273 1 81.81 115 ILE B O 1
ATOM 2306 N N . THR B 1 116 ? -16.203 -28.406 -6.949 1 76.25 116 THR B N 1
ATOM 2307 C CA . THR B 1 116 ? -16.875 -28.828 -5.73 1 76.25 116 THR B CA 1
ATOM 2308 C C . THR B 1 116 ? -18.281 -28.266 -5.664 1 76.25 116 THR B C 1
ATOM 2310 O O . THR B 1 116 ? -19.219 -28.969 -5.281 1 76.25 116 THR B O 1
ATOM 2313 N N . ARG B 1 117 ? -18.438 -27.031 -5.984 1 71.19 117 ARG B N 1
ATOM 2314 C CA . ARG B 1 117 ? -19.75 -26.422 -6 1 71.19 117 ARG B CA 1
ATOM 2315 C C . ARG B 1 117 ? -20.672 -27.109 -7.012 1 71.19 117 ARG B C 1
ATOM 2317 O O . ARG B 1 117 ? -21.859 -27.266 -6.762 1 71.19 117 ARG B O 1
ATOM 2324 N N . THR B 1 118 ? -20.094 -27.469 -8.102 1 70.19 118 THR B N 1
ATOM 2325 C CA . THR B 1 118 ? -20.859 -28.156 -9.125 1 70.19 118 THR B CA 1
ATOM 2326 C C . THR B 1 118 ? -21.297 -29.531 -8.641 1 70.19 118 THR B C 1
ATOM 2328 O O . THR B 1 118 ? -22.438 -29.938 -8.852 1 70.19 118 THR B O 1
ATOM 2331 N N . LYS B 1 119 ? -20.5 -30.188 -7.918 1 69.19 119 LYS B N 1
ATOM 2332 C CA . LYS B 1 119 ? -20.812 -31.516 -7.395 1 69.19 119 LYS B CA 1
ATOM 2333 C C . LYS B 1 119 ? -21.875 -31.438 -6.309 1 69.19 119 LYS B C 1
ATOM 2335 O O . LYS B 1 119 ? -22.797 -32.281 -6.27 1 69.19 119 LYS B O 1
ATOM 2340 N N . GLU B 1 120 ? -21.688 -30.5 -5.422 1 68.25 120 GLU B N 1
ATOM 2341 C CA . GLU B 1 120 ? -22.641 -30.312 -4.34 1 68.25 120 GLU B CA 1
ATOM 2342 C C . GLU B 1 120 ? -24.016 -29.906 -4.883 1 68.25 120 GLU B C 1
ATOM 2344 O O . GLU B 1 120 ? -25.047 -30.344 -4.371 1 68.25 120 GLU B O 1
ATOM 2349 N N . ARG B 1 121 ? -23.969 -29.094 -5.836 1 64.31 121 ARG B N 1
ATOM 2350 C CA . ARG B 1 121 ? -25.219 -28.719 -6.477 1 64.31 121 ARG B CA 1
ATOM 2351 C C . ARG B 1 121 ? -25.859 -29.906 -7.172 1 64.31 121 ARG B C 1
ATOM 2353 O O . ARG B 1 121 ? -27.094 -30.062 -7.16 1 64.31 121 ARG B O 1
ATOM 2360 N N . LYS B 1 122 ? -25.094 -30.797 -7.754 1 62.62 122 LYS B N 1
ATOM 2361 C CA . LYS B 1 122 ? -25.594 -32 -8.398 1 62.62 122 LYS B CA 1
ATOM 2362 C C . LYS B 1 122 ? -26.109 -33 -7.367 1 62.62 122 LYS B C 1
ATOM 2364 O O . LYS B 1 122 ? -27.109 -33.719 -7.609 1 62.62 122 LYS B O 1
ATOM 2369 N N . ARG B 1 123 ? -25.469 -33.094 -6.277 1 59.41 123 ARG B N 1
ATOM 2370 C CA . ARG B 1 123 ? -25.922 -34 -5.223 1 59.41 123 ARG B CA 1
ATOM 2371 C C . ARG B 1 123 ? -27.203 -33.5 -4.566 1 59.41 123 ARG B C 1
ATOM 2373 O O . ARG B 1 123 ? -28.047 -34.281 -4.172 1 59.41 123 ARG B O 1
ATOM 2380 N N . ALA B 1 124 ? -27.156 -32.188 -4.246 1 57.38 124 ALA B N 1
ATOM 2381 C CA . ALA B 1 124 ? -28.359 -31.656 -3.607 1 57.38 124 ALA B CA 1
ATOM 2382 C C . ALA B 1 124 ? -29.562 -31.766 -4.535 1 57.38 124 ALA B C 1
ATOM 2384 O O . ALA B 1 124 ? -30.703 -31.5 -4.121 1 57.38 124 ALA B O 1
ATOM 2385 N N . GLY B 1 125 ? -29.531 -32.656 -5.512 1 52.66 125 GLY B N 1
ATOM 2386 C CA . GLY B 1 125 ? -30.609 -32.969 -6.422 1 52.66 125 GLY B CA 1
ATOM 2387 C C . GLY B 1 125 ? -30.75 -31.969 -7.559 1 52.66 125 GLY B C 1
ATOM 2388 O O . GLY B 1 125 ? -31.766 -31.969 -8.266 1 52.66 125 GLY B O 1
ATOM 2389 N N . HIS B 1 126 ? -30.156 -30.906 -7.531 1 50.47 126 HIS B N 1
ATOM 2390 C CA . HIS B 1 126 ? -30.297 -30 -8.656 1 50.47 126 HIS B CA 1
ATOM 2391 C C . HIS B 1 126 ? -29.578 -30.516 -9.891 1 50.47 126 HIS B C 1
ATOM 2393 O O . HIS B 1 126 ? -28.344 -30.516 -9.938 1 50.47 126 HIS B O 1
ATOM 2399 N N . ASP B 1 127 ? -29.906 -31.609 -10.484 1 48.31 127 ASP B N 1
ATOM 2400 C CA . ASP B 1 127 ? -29.438 -32.188 -11.734 1 48.31 127 ASP B CA 1
ATOM 2401 C C . ASP B 1 127 ? -29.344 -31.156 -12.836 1 48.31 127 ASP B C 1
ATOM 2403 O O . ASP B 1 127 ? -30.328 -30.453 -13.109 1 48.31 127 ASP B O 1
ATOM 2407 N N . VAL B 1 128 ? -28.312 -30.703 -13.367 1 52.56 128 VAL B N 1
ATOM 2408 C CA . VAL B 1 128 ? -28.156 -29.828 -14.523 1 52.56 128 VAL B CA 1
ATOM 2409 C C . VAL B 1 128 ? -29.188 -30.203 -15.594 1 52.56 128 VAL B C 1
ATOM 2411 O O . VAL B 1 128 ? -29.75 -29.328 -16.25 1 52.56 128 VAL B O 1
ATOM 2414 N N . GLY B 1 129 ? -29.547 -31.406 -15.844 1 49.66 129 GLY B N 1
ATOM 2415 C CA . GLY B 1 129 ? -30.594 -31.891 -16.734 1 49.66 129 GLY B CA 1
ATOM 2416 C C . GLY B 1 129 ? -31.984 -31.516 -16.281 1 49.66 129 GLY B C 1
ATOM 2417 O O . GLY B 1 129 ? -32.938 -31.516 -17.078 1 49.66 129 GLY B O 1
ATOM 2418 N N . ASN B 1 130 ? -32.25 -31.391 -14.992 1 50.53 130 ASN B N 1
ATOM 2419 C CA . ASN B 1 130 ? -33.562 -30.984 -14.477 1 50.53 130 ASN B CA 1
ATOM 2420 C C . ASN B 1 130 ? -33.531 -29.562 -13.945 1 50.53 130 ASN B C 1
ATOM 2422 O O . ASN B 1 130 ? -34.406 -29.156 -13.188 1 50.53 130 ASN B O 1
ATOM 2426 N N . CYS B 1 131 ? -32.438 -28.922 -14.078 1 50.66 131 CYS B N 1
ATOM 2427 C CA . CYS B 1 131 ? -32.406 -27.5 -13.766 1 50.66 131 CYS B CA 1
ATOM 2428 C C . CYS B 1 131 ? -33.219 -26.688 -14.773 1 50.66 131 CYS B C 1
ATOM 2430 O O . CYS B 1 131 ? -32.812 -26.547 -15.93 1 50.66 131 CYS B O 1
ATOM 2432 N N . PHE B 1 132 ? -34.344 -26.375 -14.367 1 51.09 132 PHE B N 1
ATOM 2433 C CA . PHE B 1 132 ? -35.281 -25.734 -15.281 1 51.09 132 PHE B CA 1
ATOM 2434 C C . PHE B 1 132 ? -34.688 -24.453 -15.852 1 51.09 132 PHE B C 1
ATOM 2436 O O . PHE B 1 132 ? -34.969 -24.062 -16.984 1 51.09 132 PHE B O 1
ATOM 2443 N N . GLN B 1 133 ? -33.875 -23.812 -15.164 1 56.41 133 GLN B N 1
ATOM 2444 C CA . GLN B 1 133 ? -33.25 -22.578 -15.664 1 56.41 133 GLN B CA 1
ATOM 2445 C C . GLN B 1 133 ? -32.281 -22.859 -16.797 1 56.41 133 GLN B C 1
ATOM 2447 O O . GLN B 1 133 ? -32.125 -22.047 -17.719 1 56.41 133 GLN B O 1
ATOM 2452 N N . LEU B 1 134 ? -31.688 -24.016 -16.797 1 55.34 134 LEU B N 1
ATOM 2453 C CA . LEU B 1 134 ? -30.703 -24.328 -17.812 1 55.34 134 LEU B CA 1
ATOM 2454 C C . LEU B 1 134 ? -31.297 -25.219 -18.891 1 55.34 134 LEU B C 1
ATOM 2456 O O . LEU B 1 134 ? -31 -25.062 -20.078 1 55.34 134 LEU B O 1
ATOM 2460 N N . VAL B 1 135 ? -32.094 -26.234 -18.516 1 58.16 135 VAL B N 1
ATOM 2461 C CA . VAL B 1 135 ? -32.531 -27.172 -19.531 1 58.16 135 VAL B CA 1
ATOM 2462 C C . VAL B 1 135 ? -33.844 -26.688 -20.141 1 58.16 135 VAL B C 1
ATOM 2464 O O . VAL B 1 135 ? -34.281 -27.188 -21.172 1 58.16 135 VAL B O 1
ATOM 2467 N N . GLY B 1 136 ? -34.469 -25.516 -19.703 1 51.81 136 GLY B N 1
ATOM 2468 C CA . GLY B 1 136 ? -35.719 -24.984 -20.156 1 51.81 136 GLY B CA 1
ATOM 2469 C C . GLY B 1 136 ? -36.938 -25.516 -19.375 1 51.81 136 GLY B C 1
ATOM 2470 O O . GLY B 1 136 ? -36.875 -26.609 -18.828 1 51.81 136 GLY B O 1
ATOM 2471 N N . TYR B 1 137 ? -37.719 -24.656 -19.047 1 50.31 137 TYR B N 1
ATOM 2472 C CA . TYR B 1 137 ? -38.938 -25.031 -18.344 1 50.31 137 TYR B CA 1
ATOM 2473 C C . TYR B 1 137 ? -39.781 -25.969 -19.188 1 50.31 137 TYR B C 1
ATOM 2475 O O . TYR B 1 137 ? -39.906 -25.781 -20.406 1 50.31 137 TYR B O 1
ATOM 2483 N N . PRO B 1 138 ? -40.062 -27.109 -18.797 1 48.53 138 PRO B N 1
ATOM 2484 C CA . PRO B 1 138 ? -40.906 -27.953 -19.672 1 48.53 138 PRO B CA 1
ATOM 2485 C C . PRO B 1 138 ? -42.219 -27.297 -20.062 1 48.53 138 PRO B C 1
ATOM 2487 O O . PRO B 1 138 ? -42.656 -26.344 -19.422 1 48.53 138 PRO B O 1
ATOM 2490 N N . ASP B 1 139 ? -42.75 -27.672 -21.203 1 48.12 139 ASP B N 1
ATOM 2491 C CA . ASP B 1 139 ? -43.938 -27.094 -21.797 1 48.12 139 ASP B CA 1
ATOM 2492 C C . ASP B 1 139 ? -45.062 -26.984 -20.766 1 48.12 139 ASP B C 1
ATOM 2494 O O . ASP B 1 139 ? -45.844 -26.031 -20.797 1 48.12 139 ASP B O 1
ATOM 2498 N N . TRP B 1 140 ? -45.094 -28.031 -20 1 48.62 140 TRP B N 1
ATOM 2499 C CA . TRP B 1 140 ? -46.219 -28.094 -19.062 1 48.62 140 TRP B CA 1
ATOM 2500 C C . TRP B 1 140 ? -46.031 -27.109 -17.922 1 48.62 140 TRP B C 1
ATOM 2502 O O . TRP B 1 140 ? -46.938 -26.922 -17.109 1 48.62 140 TRP B O 1
ATOM 2512 N N . TRP B 1 141 ? -44.812 -26.656 -17.781 1 50.28 141 TRP B N 1
ATOM 2513 C CA . TRP B 1 141 ? -44.531 -25.734 -16.688 1 50.28 141 TRP B CA 1
ATOM 2514 C C . TRP B 1 141 ? -45.344 -24.453 -16.812 1 50.28 141 TRP B C 1
ATOM 2516 O O . TRP B 1 141 ? -45.75 -23.859 -15.812 1 50.28 141 TRP B O 1
ATOM 2526 N N . GLY B 1 142 ? -45.438 -24 -17.969 1 45.59 142 GLY B N 1
ATOM 2527 C CA . GLY B 1 142 ? -46.406 -22.906 -18.188 1 45.59 142 GLY B CA 1
ATOM 2528 C C . GLY B 1 142 ? -47.812 -23.266 -17.781 1 45.59 142 GLY B C 1
ATOM 2529 O O . GLY B 1 142 ? -48.656 -22.375 -17.594 1 45.59 142 GLY B O 1
ATOM 2530 N N . ASP B 1 143 ? -48.156 -24.578 -18.094 1 42.12 143 ASP B N 1
ATOM 2531 C CA . ASP B 1 143 ? -49.531 -25.016 -17.828 1 42.12 143 ASP B CA 1
ATOM 2532 C C . ASP B 1 143 ? -49.688 -25.438 -16.375 1 42.12 143 ASP B C 1
ATOM 2534 O O . ASP B 1 143 ? -50.594 -26.219 -16.047 1 42.12 143 ASP B O 1
ATOM 2538 N N . ARG B 1 144 ? -48.594 -25.203 -15.719 1 42.28 144 ARG B N 1
ATOM 2539 C CA . ARG B 1 144 ? -48.812 -25.609 -14.336 1 42.28 144 ARG B CA 1
ATOM 2540 C C . ARG B 1 144 ? -50.031 -24.938 -13.75 1 42.28 144 ARG B C 1
ATOM 2542 O O . ARG B 1 144 ? -50.188 -23.719 -13.875 1 42.28 144 ARG B O 1
ATOM 2549 N N . PRO B 1 145 ? -50.969 -25.734 -13.602 1 35.44 145 PRO B N 1
ATOM 2550 C CA . PRO B 1 145 ? -52.188 -25.094 -13.086 1 35.44 145 PRO B CA 1
ATOM 2551 C C . PRO B 1 145 ? -51.906 -24.172 -11.898 1 35.44 145 PRO B C 1
ATOM 2553 O O . PRO B 1 145 ? -50.906 -24.359 -11.195 1 35.44 145 PRO B O 1
ATOM 2556 N N . LYS B 1 146 ? -52.188 -22.984 -12.031 1 37.69 146 LYS B N 1
ATOM 2557 C CA . LYS B 1 146 ? -52.312 -22.109 -10.875 1 37.69 146 LYS B CA 1
ATOM 2558 C C . LYS B 1 146 ? -52.688 -22.891 -9.625 1 37.69 146 LYS B C 1
ATOM 2560 O O . LYS B 1 146 ? -53.656 -23.656 -9.625 1 37.69 146 LYS B O 1
ATOM 2565 N N . GLY B 1 147 ? -51.625 -23.438 -8.914 1 30.72 147 GLY B N 1
ATOM 2566 C CA . GLY B 1 147 ? -51.844 -24.188 -7.684 1 30.72 147 GLY B CA 1
ATOM 2567 C C . GLY B 1 147 ? -53.156 -23.844 -6.992 1 30.72 147 GLY B C 1
ATOM 2568 O O . GLY B 1 147 ? -53.469 -22.672 -6.801 1 30.72 147 GLY B O 1
ATOM 2569 N N . GLU B 1 148 ? -54.094 -24.703 -7.184 1 30.75 148 GLU B N 1
ATOM 2570 C CA . GLU B 1 148 ? -55.344 -24.672 -6.422 1 30.75 148 GLU B CA 1
ATOM 2571 C C . GLU B 1 148 ? -55.062 -24.375 -4.945 1 30.75 148 GLU B C 1
ATOM 2573 O O . GLU B 1 148 ? -54.094 -24.859 -4.383 1 30.75 148 GLU B O 1
ATOM 2578 N N . LYS B 1 149 ? -55.5 -23.266 -4.504 1 31.48 149 LYS B N 1
ATOM 2579 C CA . LYS B 1 149 ? -55.688 -22.875 -3.107 1 31.48 149 LYS B CA 1
ATOM 2580 C C . LYS B 1 149 ? -56.094 -24.078 -2.254 1 31.48 149 LYS B C 1
ATOM 2582 O O . LYS B 1 149 ? -57.188 -24.625 -2.428 1 31.48 149 LYS B O 1
ATOM 2587 N N . LYS B 1 150 ? -55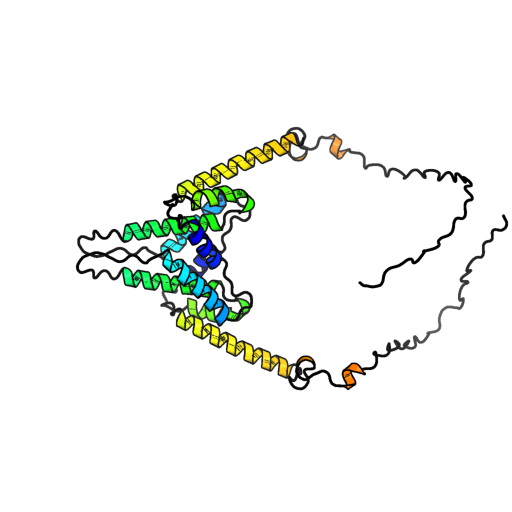.156 -24.938 -2.125 1 29.53 150 LYS B N 1
ATOM 2588 C CA . LYS B 1 150 ? -55.469 -26.016 -1.198 1 29.53 150 LYS B CA 1
ATOM 2589 C C . LYS B 1 150 ? -56.25 -25.5 -0.005 1 29.53 150 LYS B C 1
ATOM 2591 O O . LYS B 1 150 ? -55.844 -24.547 0.667 1 29.53 150 LYS B O 1
ATOM 2596 N N . SER B 1 151 ? -57.469 -25.719 -0.094 1 28.09 151 SER B N 1
ATOM 2597 C CA . SER B 1 151 ? -58.438 -25.562 0.968 1 28.09 151 SER B CA 1
ATOM 2598 C C . SER B 1 151 ? -58 -26.234 2.254 1 28.09 151 SER B C 1
ATOM 2600 O O . SER B 1 151 ? -57.594 -27.406 2.24 1 28.09 151 SER B O 1
ATOM 2602 N N . GLY B 1 152 ? -57.281 -25.5 3.131 1 26.55 152 GLY B N 1
ATOM 2603 C CA . GLY B 1 152 ? -57.062 -25.859 4.527 1 26.55 152 GLY B CA 1
ATOM 2604 C C . GLY B 1 152 ? -58.219 -26.688 5.098 1 26.55 152 GLY B C 1
ATOM 2605 O O . GLY B 1 152 ? -59.375 -26.312 4.984 1 26.55 152 GLY B O 1
ATOM 2606 N N . GLY B 1 153 ? -58.219 -27.922 4.844 1 25.11 153 GLY B N 1
ATOM 2607 C CA . GLY B 1 153 ? -59.156 -28.828 5.492 1 25.11 153 GLY B CA 1
ATOM 2608 C C . GLY B 1 153 ? -59.375 -28.5 6.957 1 25.11 153 GLY B C 1
ATOM 2609 O O . GLY B 1 153 ? -58.438 -28.297 7.711 1 25.11 153 GLY B O 1
ATOM 2610 N N . LYS B 1 154 ? -60.531 -27.891 7.23 1 27.95 154 LYS B N 1
ATOM 2611 C CA . LYS B 1 154 ? -61.094 -27.719 8.555 1 27.95 154 LYS B CA 1
ATOM 2612 C C . LYS B 1 154 ? -61.031 -29.016 9.367 1 27.95 154 LYS B C 1
ATOM 2614 O O . LYS B 1 154 ? -61.594 -30.031 8.984 1 27.95 154 LYS B O 1
ATOM 2619 N N . GLY B 1 155 ? -59.781 -29.484 9.562 1 24.88 155 GLY B N 1
ATOM 2620 C CA . GLY B 1 155 ? -5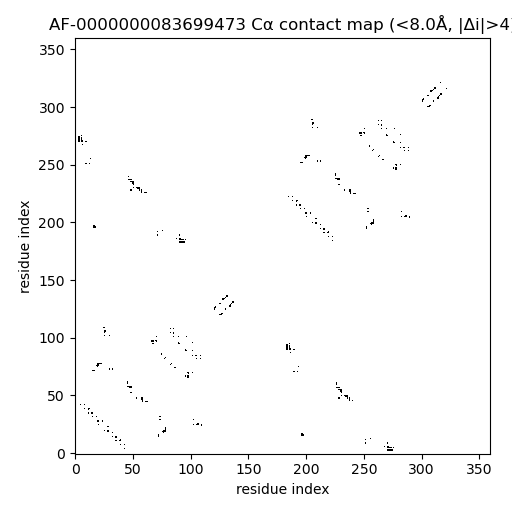9.781 -30.516 10.586 1 24.88 155 GLY B CA 1
ATOM 2621 C C . GLY B 1 155 ? -60.938 -30.406 11.555 1 24.88 155 GLY B C 1
ATOM 2622 O O . GLY B 1 155 ? -61.375 -29.312 11.875 1 24.88 155 GLY B O 1
ATOM 2623 N N . LYS B 1 156 ? -61.719 -31.391 11.602 1 23.42 156 LYS B N 1
ATOM 2624 C CA . LYS B 1 156 ? -62.875 -31.688 12.461 1 23.42 156 LYS B CA 1
ATOM 2625 C C . LYS B 1 156 ? -62.531 -31.453 13.93 1 23.42 156 LYS B C 1
ATOM 2627 O O . LYS B 1 156 ? -61.656 -32.156 14.484 1 23.42 156 LYS B O 1
ATOM 2632 N N . LEU B 1 157 ? -62.438 -30.125 14.344 1 23.08 157 LEU B N 1
ATOM 2633 C CA . LEU B 1 157 ? -62.688 -29.859 15.758 1 23.08 157 LEU B CA 1
ATOM 2634 C C . LEU B 1 157 ? -63.875 -30.672 16.25 1 23.08 157 LEU B C 1
ATOM 2636 O O . LEU B 1 157 ? -65 -30.531 15.734 1 23.08 157 LEU B O 1
ATOM 2640 N N . GLN B 1 158 ? -63.656 -31.859 16.484 1 21.88 158 GLN B N 1
ATOM 2641 C CA . GLN B 1 158 ? -64.625 -32.531 17.344 1 21.88 158 GLN B CA 1
ATOM 2642 C C . GLN B 1 158 ? -65 -31.656 18.516 1 21.88 158 GLN B C 1
ATOM 2644 O O . GLN B 1 158 ? -64.188 -31.156 19.25 1 21.88 158 GLN B O 1
ATOM 2649 N N . THR B 1 159 ? -66.125 -30.953 18.375 1 22.19 159 THR B N 1
ATOM 2650 C CA . THR B 1 159 ? -66.938 -30.422 19.453 1 22.19 159 THR B CA 1
ATOM 2651 C C . THR B 1 159 ? -67.125 -31.453 20.578 1 22.19 159 THR B C 1
ATOM 2653 O O . THR B 1 159 ? -67.625 -32.562 20.344 1 22.19 159 THR B O 1
ATOM 2656 N N . HIS B 1 160 ? -66.125 -31.844 21.438 1 23.47 160 HIS B N 1
ATOM 2657 C CA . HIS B 1 160 ? -66.625 -32.062 22.797 1 23.47 160 HIS B CA 1
ATOM 2658 C C . HIS B 1 160 ? -67.75 -31.094 23.109 1 23.47 160 HIS B C 1
ATOM 2660 O O . HIS B 1 160 ? -67.875 -30.016 22.531 1 23.47 160 HIS B O 1
ATOM 2666 N N . VAL B 1 161 ? -68.625 -31.531 24.219 1 20.73 161 VAL B N 1
ATOM 2667 C CA . VAL B 1 161 ? -69.938 -31.25 24.766 1 20.73 161 VAL B CA 1
ATOM 2668 C C . VAL B 1 161 ? -70 -29.812 25.266 1 20.73 161 VAL B C 1
ATOM 2670 O O . VAL B 1 161 ? -71.062 -29.25 25.453 1 20.73 161 VAL B O 1
ATOM 2673 N N . GLY B 1 162 ? -68.938 -29.406 26.031 1 19.53 162 GLY B N 1
ATOM 2674 C CA . GLY B 1 162 ? -69.75 -28.875 27.125 1 19.53 162 GLY B CA 1
ATOM 2675 C C . GLY B 1 162 ? -70.75 -27.875 26.656 1 19.53 162 GLY B C 1
ATOM 2676 O O . GLY B 1 162 ? -71.938 -28.031 26.938 1 19.53 162 GLY B O 1
ATOM 2677 N N . ALA B 1 163 ? -70.5 -26.703 27.203 1 22.22 163 ALA B N 1
ATOM 2678 C CA . ALA B 1 163 ? -71.312 -25.562 27.609 1 22.22 163 ALA B CA 1
ATOM 2679 C C . ALA B 1 163 ? -71.938 -24.859 26.406 1 22.22 163 ALA B C 1
ATOM 2681 O O . ALA B 1 163 ? -71.312 -24.875 25.312 1 22.22 163 ALA B O 1
ATOM 2682 N N . GLY B 1 164 ? -73.062 -24.516 26.594 1 21.61 164 GLY B N 1
ATOM 2683 C CA . GLY B 1 164 ? -74.312 -24.266 25.828 1 21.61 164 GLY B CA 1
ATOM 2684 C C . GLY B 1 164 ? -74.062 -23.406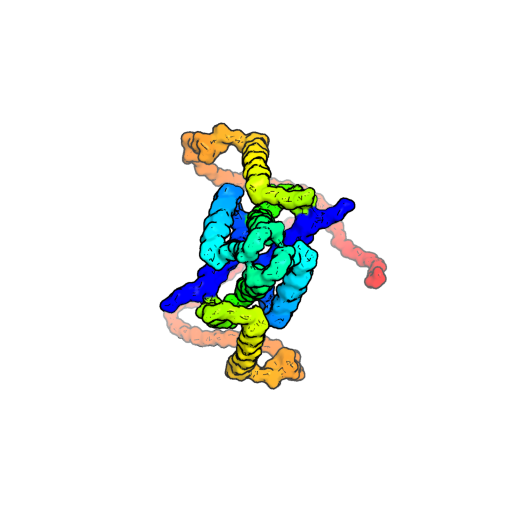 24.609 1 21.61 164 GLY B C 1
ATOM 2685 O O . GLY B 1 164 ? -73 -22.844 24.438 1 21.61 164 GLY B O 1
ATOM 2686 N N . ARG B 1 165 ? -75.062 -22.922 24.156 1 21.69 165 ARG B N 1
ATOM 2687 C CA . ARG B 1 165 ? -75.875 -22.688 22.984 1 21.69 165 ARG B CA 1
ATOM 2688 C C . ARG B 1 165 ? -75.375 -21.469 22.203 1 21.69 165 ARG B C 1
ATOM 2690 O O . ARG B 1 165 ? -75.188 -21.531 21 1 21.69 165 ARG B O 1
ATOM 2697 N N . GLY B 1 166 ? -75.562 -20.484 22.875 1 19.83 166 GLY B N 1
ATOM 2698 C CA . GLY B 1 166 ? -76.438 -19.469 22.328 1 19.83 166 GLY B CA 1
ATOM 2699 C C . GLY B 1 166 ? -75.75 -18.5 21.391 1 19.83 166 GLY B C 1
ATOM 2700 O O . GLY B 1 166 ? -74.625 -18.094 21.641 1 19.83 166 GLY B O 1
ATOM 2701 N N . ARG B 1 167 ? -75.75 -18.875 20.266 1 22.3 167 ARG B N 1
ATOM 2702 C CA . ARG B 1 167 ? -75.25 -18.031 19.188 1 22.3 167 ARG B CA 1
ATOM 2703 C C . ARG B 1 167 ? -75.688 -16.562 19.406 1 22.3 167 ARG B C 1
ATOM 2705 O O . ARG B 1 167 ? -76.812 -16.219 19.312 1 22.3 167 ARG B O 1
ATOM 2712 N N . GLY B 1 168 ? -75.188 -16.156 20.609 1 19.77 168 GLY B N 1
ATOM 2713 C CA . GLY B 1 168 ? -75.688 -14.797 20.812 1 19.77 168 GLY B CA 1
ATOM 2714 C C . GLY B 1 168 ? -75.75 -13.984 19.531 1 19.77 168 GLY B C 1
ATOM 2715 O O . GLY B 1 168 ? -75.062 -14.328 18.531 1 19.77 168 GLY B O 1
ATOM 2716 N N . ALA B 1 169 ? -76.562 -13.023 19.562 1 19.75 169 ALA B N 1
ATOM 2717 C CA . ALA B 1 169 ? -77.375 -12.07 18.844 1 19.75 169 ALA B CA 1
ATOM 2718 C C . ALA B 1 169 ? -76.562 -11.078 18.047 1 19.75 169 ALA B C 1
ATOM 2720 O O . ALA B 1 169 ? -75.688 -10.383 18.625 1 19.75 169 ALA B O 1
ATOM 2721 N N . CYS B 1 170 ? -75.875 -11.406 17.156 1 17.59 170 CYS B N 1
ATOM 2722 C CA . CYS B 1 170 ? -75.188 -10.258 16.578 1 17.59 170 CYS B CA 1
ATOM 2723 C C . CYS B 1 170 ? -76.125 -9.125 16.281 1 17.59 170 CYS B C 1
ATOM 2725 O O . CYS B 1 170 ? -76.875 -9.188 15.305 1 17.59 170 CYS B O 1
ATOM 2727 N N . VAL B 1 171 ? -76.812 -8.578 17.312 1 18.14 171 VAL B N 1
ATOM 2728 C CA . VAL B 1 171 ? -77.75 -7.531 16.953 1 18.14 171 VAL B CA 1
ATOM 2729 C C . VAL B 1 171 ? -77.062 -6.469 16.094 1 18.14 171 VAL B C 1
ATOM 2731 O O . VAL B 1 171 ? -76.062 -5.898 16.5 1 18.14 171 VAL B O 1
ATOM 2734 N N . ARG B 1 172 ? -76.875 -6.797 14.836 1 19.97 172 ARG B N 1
ATOM 2735 C CA . ARG B 1 172 ? -76.625 -5.695 13.898 1 19.97 172 ARG B CA 1
ATOM 2736 C C . ARG B 1 172 ? -77.688 -4.594 14.109 1 19.97 172 ARG B C 1
ATOM 2738 O O . ARG B 1 172 ? -78.875 -4.785 13.836 1 19.97 172 ARG B O 1
ATOM 2745 N N . ALA B 1 173 ? -77.688 -3.881 15.344 1 18.34 173 ALA B N 1
ATOM 2746 C CA . ALA B 1 173 ? -78.625 -2.789 15.641 1 18.34 173 ALA B CA 1
ATOM 2747 C C . ALA B 1 173 ? -78.688 -1.8 14.484 1 18.34 173 ALA B C 1
ATOM 2749 O O . ALA B 1 173 ? -77.688 -1.446 13.898 1 18.34 173 ALA B O 1
ATOM 2750 N N . ILE B 1 174 ? -80 -1.376 14.203 1 19.75 174 ILE B N 1
ATOM 2751 C CA . ILE B 1 174 ? -80.812 -0.583 13.273 1 19.75 174 ILE B CA 1
ATOM 2752 C C . ILE B 1 174 ? -80.25 0.855 13.25 1 19.75 174 ILE B C 1
ATOM 2754 O O . ILE B 1 174 ? -80.125 1.44 12.18 1 19.75 174 ILE B O 1
ATOM 2758 N N . MET B 1 175 ? -79.938 1.423 14.453 1 18 175 MET B N 1
ATOM 2759 C CA . MET B 1 175 ? -80.938 2.475 14.625 1 18 175 MET B CA 1
ATOM 2760 C C . MET B 1 175 ? -80.875 3.479 13.477 1 18 175 MET B C 1
ATOM 2762 O O . MET B 1 175 ? -79.875 3.648 12.852 1 18 175 MET B O 1
ATOM 2766 N N . GLN B 1 176 ? -81.875 4.328 13.398 1 20.3 176 GLN B N 1
ATOM 2767 C CA . GLN B 1 176 ? -83 4.867 12.68 1 20.3 176 GLN B CA 1
ATOM 2768 C C . GLN B 1 176 ? -82.625 5.941 11.688 1 20.3 176 GLN B C 1
ATOM 2770 O O . GLN B 1 176 ? -83.062 5.98 10.555 1 20.3 176 GLN B O 1
ATOM 2775 N N . HIS B 1 177 ? -82.062 6.906 12.086 1 19.91 177 HIS B N 1
ATOM 2776 C CA . HIS B 1 177 ? -83.062 7.98 12.047 1 19.91 177 HIS B CA 1
ATOM 2777 C C . HIS B 1 177 ? -83.25 8.523 10.633 1 19.91 177 HIS B C 1
ATOM 2779 O O . HIS B 1 177 ? -82.312 8.422 9.812 1 19.91 177 HIS B O 1
ATOM 2785 N N . GLU B 1 178 ? -84.438 9.148 10.156 1 23.02 178 GLU B N 1
ATOM 2786 C CA . GLU B 1 178 ? -85.5 9.531 9.227 1 23.02 178 GLU B CA 1
ATOM 2787 C C . GLU B 1 178 ? -84.938 10.32 8.047 1 23.02 178 GLU B C 1
ATOM 2789 O O . GLU B 1 178 ? -85.188 9.977 6.887 1 23.02 178 GLU B O 1
ATOM 2794 N N . LEU B 1 179 ? -85.625 11.523 7.68 1 20.25 179 LEU B N 1
ATOM 2795 C CA . LEU B 1 179 ? -86.5 12.406 6.906 1 20.25 179 LEU B CA 1
ATOM 2796 C C . LEU B 1 179 ? -85.688 13.227 5.906 1 20.25 179 LEU B C 1
ATOM 2798 O O . LEU B 1 179 ? -86 13.289 4.723 1 20.25 179 LEU B O 1
ATOM 2802 N N . LYS B 1 180 ? -85.312 14.305 6.191 1 17.28 180 LYS B N 1
ATOM 2803 C CA . LYS B 1 180 ? -85.312 15.578 5.48 1 17.28 180 LYS B CA 1
ATOM 2804 C C . LYS B 1 180 ? -83.938 15.734 4.73 1 17.28 180 LYS B C 1
ATOM 2806 O O . LYS B 1 180 ? -82.938 15.352 5.238 1 17.28 180 LYS B O 1
#

Foldseek 3Di:
DPPPCVVVLVVLVVCLQPQACVVPALVVSVVVNVVSLVVNCVVDPQDDDPDDVDPPCVSVVVVVVSQVVSQVSSLVRYDCVQCVVLSVVQVPDPPRDGPVVSSVVSNVSVVVVVVVVVVVCVVVVVPCCPVCVNVPPDPCNVVPPPPPPPPPPPPPPPCPVDDDDDDDDDDPDDDDDDPD/DPPPCVVVLVVLVVCLQPQACVPPALVVSVVVNVVSLVVNCVVDPQDDDPDDVDPPCVSVVVVVVVQVVSQVSSLVRYDCVQCVVLSVVQVPDVPRDGPVVSSVVSNVSVVVVVVVVVVVCVVVVCPCCPVCVRVPPDPCNVVPPPPPPPDPPPPPPPPDDDDDDDPDDPCPDDDDDDDD

pLDDT: mean 72.29, std 28.97, range [17.28, 98.44]

Secondary structure (DSSP, 8-state):
----SHHHHHHHHHHHHH---TT--HHHHHHHHHHHHHHHHTT-PPP----TT--S-HHHHHHHHHHHHHHHHHHHHS-HHHHHHHHHHHHHSSSPPPHHHHHHHHHHHHHHHHHHHHHHHHHTT--GGG-HHHH---GGGTT-------------------------------------/----SHHHHHHHHHHHHH---TT--HHHHHHHHHHHHHHHHTT-PPP----TT--S-HHHHHHHHHHHHHHHHHHHHS-HHHHHHHHHHHHHSSSPPPHHHHHHHHHHHHHHHHHHHHHHHHHTT--GGG-HHHH---GGGTT-------------------S-----------------

Radius of gyration: 37.11 Å; Cα contacts (8 Å, |Δi|>4): 223; chains: 2; bounding box: 121×66×70 Å

Solvent-accessible surface area (backbone atoms only — not comparable to full-atom values): 21939 Å² total; per-residue (Å²): 121,84,70,48,60,38,51,59,51,44,50,48,53,47,52,57,57,66,47,54,29,85,84,47,52,62,67,57,36,50,51,52,51,51,52,51,51,57,58,47,46,75,78,55,70,80,72,67,78,67,45,86,85,64,77,54,57,56,44,60,53,51,52,51,49,52,47,51,50,51,38,49,53,54,56,67,18,45,53,57,89,81,39,44,65,59,49,52,57,46,29,61,34,79,72,67,68,53,53,68,57,51,50,50,52,50,47,51,50,51,50,52,52,54,51,50,53,51,48,52,43,41,66,74,60,50,38,69,81,72,28,42,89,74,60,47,67,55,79,59,62,79,61,48,67,76,75,69,76,74,69,75,69,74,70,72,73,67,65,76,66,75,68,87,74,82,78,77,78,79,79,73,83,68,95,78,88,77,94,122,121,84,72,48,59,38,51,59,52,46,50,47,53,50,51,57,57,66,46,54,29,86,83,48,54,64,69,56,37,49,51,54,51,50,52,50,52,59,58,47,44,76,77,55,72,82,72,67,78,67,44,86,84,64,77,54,57,57,44,61,52,50,51,52,49,51,48,52,50,50,37,49,54,55,56,67,18,44,52,57,90,82,38,45,65,60,49,53,57,45,30,61,34,79,70,68,68,52,50,68,56,54,50,51,52,51,47,51,49,53,53,53,50,54,51,49,53,52,48,49,42,41,66,76,62,49,38,69,82,71,27,42,90,74,61,46,66,55,80,59,58,78,60,45,65,75,76,72,76,73,70,77,71,76,66,79,73,72,76,74,74,79,81,81,76,71,74,73,71,76,71,80,75,76,81,74,87,92,83,131

Organism: NCBI:txid97028

Sequence (360 aa):
LPIANGPRTHQLKSELADCKQGGLTVVAYYSKLKTLWDELANYEQIPICKCKGCTCGITSKLEKRREEEKVHQFLMGLDDAAYGNVRSNMLASDPLPSLNRIYSAAVQEERVRSITRTKERKRAGHDVGNCFQLVGYPDWWGDRPKGEKKSGGKGKLQTHVGAGRGRGACVRAIMQHELKLPIANGPRTHQLKSELADCKQGGLTVVAYYSKLKTLWDELANYEQIPICKCKGCTCGITSKLEKRREEEKVHQFLMGLDDAAYGNVRSNMLASDPLPSLNRIYSAAVQEERVRSITRTKERKRAGHDVGNCFQLVGYPDWWGDRPKGEKKSGGKGKLQTHVGAGRGRGACVRAIMQHELK